Protein 7RJ3 (pdb70)

B-factor: mean 26.3, std 11.42, range [12.31, 76.45]

Structure (mmCIF, N/CA/C/O backbone):
data_7RJ3
#
_entry.id   7RJ3
#
_cell.length_a   50.135
_cell.length_b   56.755
_cell.length_c   92.264
_cell.angle_alpha   90.000
_cell.angle_beta   90.000
_cell.angle_gamma   90.000
#
_symmetry.space_group_name_H-M   'P 21 21 21'
#
loop_
_entity.id
_entity.type
_entity.pdbx_description
1 polymer 'Glycogen accumulation regulator GarA'
2 non-polymer DI(HYDROXYETHYL)ETHER
3 water water
#
loop_
_atom_site.group_PDB
_atom_site.id
_atom_site.type_symbol
_atom_site.label_atom_id
_atom_site.label_alt_id
_atom_site.label_comp_id
_atom_site.label_asym_id
_atom_site.label_entity_id
_atom_site.label_seq_id
_atom_site.pdbx_PDB_ins_code
_atom_site.Cartn_x
_atom_site.Cartn_y
_atom_site.Cartn_z
_atom_site.occupancy
_atom_site.B_iso_or_equiv
_atom_site.auth_seq_id
_atom_site.auth_comp_id
_atom_site.auth_asym_id
_atom_site.auth_atom_id
_atom_site.pdbx_PDB_model_num
ATOM 1 N N . VAL A 1 72 ? -11.846 -8.188 -18.547 1.00 49.93 48 VAL A N 1
ATOM 2 C CA . VAL A 1 72 ? -12.928 -8.079 -17.527 1.00 49.06 48 VAL A CA 1
ATOM 3 C C . VAL A 1 72 ? -14.252 -8.500 -18.181 1.00 48.24 48 VAL A C 1
ATOM 4 O O . VAL A 1 72 ? -14.823 -7.701 -18.941 1.00 45.18 48 VAL A O 1
ATOM 8 N N . GLU A 1 73 ? -14.702 -9.720 -17.875 1.00 52.29 49 GLU A N 1
ATOM 9 C CA . GLU A 1 73 ? -15.945 -10.313 -18.450 1.00 54.64 49 GLU A CA 1
ATOM 10 C C . GLU A 1 73 ? -17.202 -9.489 -18.115 1.00 51.59 49 GLU A C 1
ATOM 11 O O . GLU A 1 73 ? -18.029 -9.294 -19.036 1.00 53.73 49 GLU A O 1
ATOM 17 N N . GLY A 1 74 ? -17.331 -8.993 -16.877 1.00 46.05 50 GLY A N 1
ATOM 18 C CA . GLY A 1 74 ? -18.565 -8.312 -16.428 1.00 43.46 50 GLY A CA 1
ATOM 19 C C . GLY A 1 74 ? -18.703 -6.846 -16.828 1.00 40.33 50 GLY A C 1
ATOM 20 O O . GLY A 1 74 ? -19.212 -6.077 -15.997 1.00 39.38 50 GLY A O 1
ATOM 21 N N . LEU A 1 75 ? -18.290 -6.462 -18.043 1.00 37.24 51 LEU A N 1
ATOM 22 C CA . LEU A 1 75 ? -18.480 -5.058 -18.512 1.00 34.09 51 LEU A CA 1
ATOM 23 C C . LEU A 1 75 ? -19.365 -5.051 -19.753 1.00 33.71 51 LEU A C 1
ATOM 24 O O . LEU A 1 75 ? -19.476 -6.063 -20.443 1.00 34.79 51 LEU A O 1
ATOM 29 N N . PRO A 1 76 ? -20.024 -3.916 -20.080 1.00 31.88 52 PRO A N 1
ATOM 30 C CA . PRO A 1 76 ? -20.792 -3.822 -21.319 1.00 33.05 52 PRO A CA 1
ATOM 31 C C . PRO A 1 76 ? -19.875 -4.131 -22.498 1.00 33.17 52 PRO A C 1
ATOM 32 O O . PRO A 1 76 ? -18.699 -3.742 -22.500 1.00 30.35 52 PRO A O 1
ATOM 36 N N . PRO A 1 77 ? -20.362 -4.857 -23.529 1.00 33.21 53 PRO A N 1
ATOM 37 C CA . PRO A 1 77 ? -19.523 -5.178 -24.680 1.00 32.76 53 PRO A CA 1
ATOM 38 C C . PRO A 1 77 ? -18.935 -3.899 -25.300 1.00 30.51 53 PRO A C 1
ATOM 39 O O . PRO A 1 77 ? -19.655 -2.909 -25.409 1.00 31.06 53 PRO A O 1
ATOM 43 N N . GLY A 1 78 ? -17.640 -3.940 -25.640 1.00 28.31 54 GLY A N 1
ATOM 44 C CA . GLY A 1 78 ? -16.951 -2.824 -26.318 1.00 26.92 54 GLY A CA 1
ATOM 45 C C . GLY A 1 78 ? -16.411 -1.791 -25.344 1.00 25.16 54 GLY A C 1
ATOM 46 O O . GLY A 1 78 ? -15.824 -0.794 -25.812 1.00 25.18 54 GLY A O 1
ATOM 47 N N . SER A 1 79 ? -16.574 -2.024 -24.040 1.00 23.96 55 SER A N 1
ATOM 48 C CA . SER A 1 79 ? -16.087 -1.044 -23.037 1.00 22.25 55 SER A CA 1
ATOM 49 C C . SER A 1 79 ? -14.733 -1.475 -22.459 1.00 20.85 55 SER A C 1
ATOM 50 O O . SER A 1 79 ? -14.248 -2.569 -22.773 1.00 23.01 55 SER A O 1
ATOM 53 N N . ALA A 1 80 ? -14.167 -0.608 -21.629 1.00 19.52 56 ALA A N 1
ATOM 54 C CA . ALA A 1 80 ? -12.907 -0.870 -20.899 1.00 18.55 56 ALA A CA 1
ATOM 55 C C . ALA A 1 80 ? -13.052 -0.218 -19.529 1.00 17.19 56 ALA A C 1
ATOM 56 O O . ALA A 1 80 ? -14.054 0.514 -19.318 1.00 16.37 56 ALA A O 1
ATOM 58 N N . LEU A 1 81 ? -12.102 -0.479 -18.635 1.00 16.77 57 LEU A N 1
ATOM 59 C CA . LEU A 1 81 ? -12.218 0.063 -17.262 1.00 16.35 57 LEU A CA 1
ATOM 60 C C . LEU A 1 81 ? -10.884 0.668 -16.845 1.00 15.61 57 LEU A C 1
ATOM 61 O O . LEU A 1 81 ? -9.831 0.103 -17.231 1.00 16.53 57 LEU A O 1
ATOM 66 N N . LEU A 1 82 ? -10.936 1.812 -16.166 1.00 14.54 58 LEU A N 1
ATOM 67 C CA . LEU A 1 82 ? -9.723 2.389 -15.540 1.00 14.48 58 LEU A CA 1
ATOM 68 C C . LEU A 1 82 ? -9.871 2.222 -14.031 1.00 14.19 58 LEU A C 1
ATOM 69 O O . LEU A 1 82 ? -10.899 2.681 -13.503 1.00 14.36 58 LEU A O 1
ATOM 74 N N . VAL A 1 83 ? -8.874 1.614 -13.388 1.00 14.10 59 VAL A N 1
ATOM 75 C CA . VAL A 1 83 ? -8.906 1.426 -11.915 1.00 14.49 59 VAL A CA 1
ATOM 76 C C . VAL A 1 83 ? -7.803 2.261 -11.269 1.00 14.72 59 VAL A C 1
ATOM 77 O O . VAL A 1 83 ? -6.652 2.194 -11.751 1.00 14.18 59 VAL A O 1
ATOM 81 N N . VAL A 1 84 ? -8.149 3.005 -10.220 1.00 14.65 60 VAL A N 1
ATOM 82 C CA . VAL A 1 84 ? -7.114 3.742 -9.456 1.00 15.16 60 VAL A CA 1
ATOM 83 C C . VAL A 1 84 ? -6.393 2.730 -8.563 1.00 16.30 60 VAL A C 1
ATOM 84 O O . VAL A 1 84 ? -7.011 2.227 -7.601 1.00 16.11 60 VAL A O 1
ATOM 88 N N . LYS A 1 85 ? -5.138 2.433 -8.881 1.00 17.60 61 LYS A N 1
ATOM 89 C CA . LYS A 1 85 ? -4.353 1.488 -8.044 1.00 19.69 61 LYS A CA 1
ATOM 90 C C . LYS A 1 85 ? -3.748 2.227 -6.850 1.00 22.38 61 LYS A C 1
ATOM 91 O O . LYS A 1 85 ? -3.585 1.593 -5.759 1.00 22.74 61 LYS A O 1
ATOM 97 N N . ARG A 1 86 ? -3.370 3.486 -7.056 1.00 23.59 62 ARG A N 1
ATOM 98 C CA . ARG A 1 86 ? -2.783 4.286 -5.954 1.00 27.57 62 ARG A CA 1
ATOM 99 C C . ARG A 1 86 ? -3.202 5.742 -6.124 1.00 26.55 62 ARG A C 1
ATOM 100 O O . ARG A 1 86 ? -3.334 6.207 -7.276 1.00 24.02 62 ARG A O 1
ATOM 108 N N . GLY A 1 87 ? -3.394 6.424 -4.997 1.00 27.24 63 GLY A N 1
ATOM 109 C CA . GLY A 1 87 ? -3.830 7.828 -5.023 1.00 28.18 63 GLY A CA 1
ATOM 110 C C . GLY A 1 87 ? -4.974 8.053 -4.048 1.00 28.67 63 GLY A C 1
ATOM 111 O O . GLY A 1 87 ? -5.426 7.116 -3.392 1.00 27.23 63 GLY A O 1
ATOM 112 N N . PRO A 1 88 ? -5.492 9.296 -3.969 1.00 30.04 64 PRO A N 1
ATOM 113 C CA . PRO A 1 88 ? -6.537 9.652 -3.008 1.00 32.18 64 PRO A CA 1
ATOM 114 C C . PRO A 1 88 ? -7.761 8.724 -2.973 1.00 31.33 64 PRO A C 1
ATOM 115 O O . PRO A 1 88 ? -8.271 8.461 -1.898 1.00 35.82 64 PRO A O 1
ATOM 119 N N . ASN A 1 89 ? -8.183 8.243 -4.139 1.00 29.45 65 ASN A N 1
ATOM 120 C CA . ASN A 1 89 ? -9.401 7.403 -4.256 1.00 27.98 65 ASN A CA 1
ATOM 121 C C . ASN A 1 89 ? -9.016 5.979 -4.683 1.00 24.83 65 ASN A C 1
ATOM 122 O O . ASN A 1 89 ? -9.748 5.414 -5.494 1.00 23.09 65 ASN A O 1
ATOM 127 N N . ALA A 1 90 ? -7.904 5.441 -4.162 1.00 22.97 66 ALA A N 1
ATOM 128 C CA . ALA A 1 90 ? -7.460 4.081 -4.546 1.00 21.86 66 ALA A CA 1
ATOM 129 C C . ALA A 1 90 ? -8.649 3.124 -4.451 1.00 20.01 66 ALA A C 1
ATOM 130 O O . ALA A 1 90 ? -9.362 3.166 -3.442 1.00 21.15 66 ALA A O 1
ATOM 132 N N . GLY A 1 91 ? -8.831 2.296 -5.477 1.00 18.32 67 GLY A N 1
ATOM 133 C CA . GLY A 1 91 ? -9.959 1.353 -5.540 1.00 17.93 67 GLY A CA 1
ATOM 134 C C . GLY A 1 91 ? -11.058 1.877 -6.442 1.00 16.75 67 GLY A C 1
ATOM 135 O O . GLY A 1 91 ? -11.811 1.052 -6.998 1.00 16.44 67 GLY A O 1
ATOM 136 N N . SER A 1 92 ? -11.169 3.200 -6.575 1.00 16.57 68 SER A N 1
ATOM 137 C CA . SER A 1 92 ? -12.193 3.772 -7.485 1.00 16.89 68 SER A CA 1
ATOM 138 C C . SER A 1 92 ? -11.961 3.268 -8.909 1.00 15.64 68 SER A C 1
ATOM 139 O O . SER A 1 92 ? -10.814 2.994 -9.275 1.00 14.99 68 SER A O 1
ATOM 142 N N . ARG A 1 93 ? -13.033 3.175 -9.693 1.00 15.37 69 ARG A N 1
ATOM 143 C CA . ARG A 1 93 ? -12.896 2.684 -11.083 1.00 14.85 69 ARG A CA 1
ATOM 144 C C . ARG A 1 93 ? -13.919 3.413 -11.956 1.00 14.49 69 ARG A C 1
ATOM 145 O O . ARG A 1 93 ? -14.967 3.836 -11.437 1.00 14.66 69 A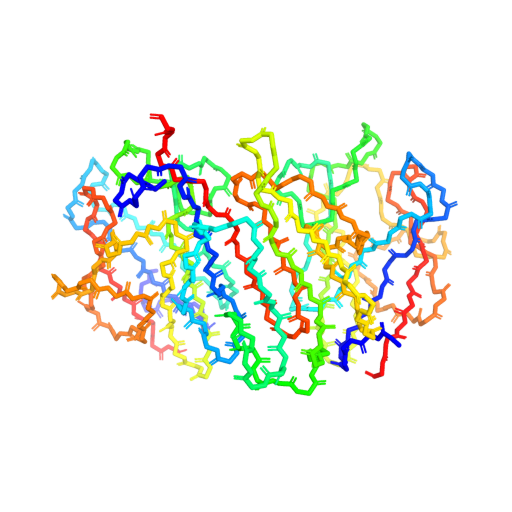RG A O 1
ATOM 153 N N . PHE A 1 94 ? -13.589 3.538 -13.235 1.00 13.01 70 PHE A N 1
ATOM 154 C CA . PHE A 1 94 ? -14.357 4.378 -14.180 1.00 13.76 70 PHE A CA 1
ATOM 155 C C . PHE A 1 94 ? -14.511 3.641 -15.498 1.00 13.37 70 PHE A C 1
ATOM 156 O O . PHE A 1 94 ? -13.499 3.193 -16.064 1.00 13.91 70 PHE A O 1
ATOM 164 N N . LEU A 1 95 ? -15.746 3.576 -15.976 1.00 13.93 71 LEU A N 1
ATOM 165 C CA . LEU A 1 95 ? -16.057 2.899 -17.246 1.00 14.31 71 LEU A CA 1
ATOM 166 C C . LEU A 1 95 ? -15.685 3.797 -18.423 1.00 14.43 71 LEU A C 1
ATOM 167 O O . LEU A 1 95 ? -15.986 5.004 -18.376 1.00 15.55 71 LEU A O 1
ATOM 172 N N . LEU A 1 96 ? -15.033 3.202 -19.413 1.00 14.86 72 LEU A N 1
ATOM 173 C CA . LEU A 1 96 ? -14.751 3.859 -20.712 1.00 16.34 72 LEU A CA 1
ATOM 174 C C . LEU A 1 96 ? -15.723 3.221 -21.705 1.00 17.70 72 LEU A C 1
ATOM 175 O O . LEU A 1 96 ? -15.488 2.064 -22.084 1.00 18.71 72 LEU A O 1
ATOM 180 N N . ASP A 1 97 ? -16.771 3.939 -22.104 1.00 19.89 73 ASP A N 1
ATOM 181 C CA . ASP A 1 97 ? -17.768 3.346 -23.034 1.00 22.29 73 ASP A CA 1
ATOM 182 C C . ASP A 1 97 ? -18.392 4.460 -23.871 1.00 23.77 73 ASP A C 1
ATOM 183 O O . ASP A 1 97 ? -19.623 4.454 -24.076 1.00 25.77 73 ASP A O 1
ATOM 188 N N . GLN A 1 98 ? -17.560 5.391 -24.306 1.00 22.51 74 GLN A N 1
ATOM 189 C CA . GLN A 1 98 ? -18.026 6.487 -25.183 1.00 23.53 74 GLN A CA 1
ATOM 190 C C . GLN A 1 98 ? -16.824 6.923 -26.023 1.00 22.03 74 GLN A C 1
ATOM 191 O O . GLN A 1 98 ? -15.693 6.501 -25.706 1.00 19.40 74 GLN A O 1
ATOM 197 N N . ALA A 1 99 ? -17.078 7.701 -27.074 1.00 20.80 75 ALA A N 1
ATOM 198 C CA . ALA A 1 99 ? -16.001 8.134 -27.992 1.00 20.36 75 ALA A CA 1
ATOM 199 C C . ALA A 1 99 ? -14.944 8.924 -27.224 1.00 18.51 75 ALA A C 1
ATOM 200 O O . ALA A 1 99 ? -13.753 8.666 -27.457 1.00 18.80 75 ALA A O 1
ATOM 202 N N . ILE A 1 100 ? -15.375 9.834 -26.343 1.00 17.47 76 ILE A N 1
ATOM 203 C CA . ILE A 1 100 ? -14.425 10.696 -25.584 1.00 17.77 76 ILE A CA 1
ATOM 204 C C . ILE A 1 100 ? -14.767 10.651 -24.105 1.00 17.00 76 ILE A C 1
ATOM 205 O O . ILE A 1 100 ? -15.925 10.962 -23.764 1.00 17.39 76 ILE A O 1
ATOM 210 N N . THR A 1 101 ? -13.795 10.275 -23.275 1.00 16.17 77 THR A N 1
ATOM 211 C CA . THR A 1 101 ? -13.961 10.350 -21.805 1.00 15.67 77 THR A CA 1
ATOM 212 C C . THR A 1 101 ? -12.898 11.315 -21.293 1.00 15.25 77 THR A C 1
ATOM 213 O O . THR A 1 101 ? -11.715 10.971 -21.385 1.00 16.51 77 THR A O 1
ATOM 217 N N . SER A 1 102 ? -13.312 12.471 -20.780 1.00 14.37 78 SER A N 1
ATOM 218 C CA . SER A 1 102 ? -12.363 13.470 -20.235 1.00 15.10 78 SER A CA 1
ATOM 219 C C . SER A 1 102 ? -11.931 13.105 -18.805 1.00 14.98 78 SER A C 1
ATOM 220 O O . SER A 1 102 ? -12.769 12.575 -18.031 1.00 15.20 78 SER A O 1
ATOM 223 N N . ALA A 1 103 ? -10.662 13.381 -18.489 1.00 14.10 79 ALA A N 1
ATOM 224 C CA . ALA A 1 103 ? -10.087 13.170 -17.141 1.00 15.56 79 ALA A CA 1
ATOM 225 C C . ALA A 1 103 ? -9.394 14.458 -16.708 1.00 15.33 79 ALA A C 1
ATOM 226 O O . ALA A 1 103 ? -8.535 14.995 -17.457 1.00 14.74 79 ALA A O 1
ATOM 228 N N . GLY A 1 104 ? -9.792 14.968 -15.560 1.00 16.33 80 GLY A N 1
ATOM 229 C CA . GLY A 1 104 ? -9.149 16.197 -15.085 1.00 17.48 80 GLY A CA 1
ATOM 230 C C . GLY A 1 104 ? -9.764 16.674 -13.795 1.00 18.94 80 GLY A C 1
ATOM 231 O O . GLY A 1 104 ? -10.586 15.940 -13.212 1.00 19.96 80 GLY A O 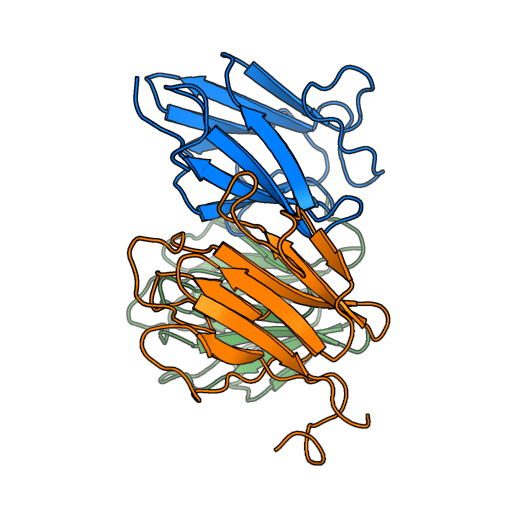1
ATOM 232 N N . ARG A 1 105 ? -9.357 17.867 -13.374 1.00 20.19 81 ARG A N 1
ATOM 233 C CA . ARG A 1 105 ? -9.890 18.520 -12.156 1.00 22.61 81 ARG A CA 1
ATOM 234 C C . ARG A 1 105 ? -11.089 19.416 -12.515 1.00 22.87 81 ARG A C 1
ATOM 235 O O . ARG A 1 105 ? -11.740 19.920 -11.576 1.00 23.84 81 ARG A O 1
ATOM 243 N N . HIS A 1 106 ? -11.390 19.606 -13.810 1.00 23.02 82 HIS A N 1
ATOM 244 C CA . HIS A 1 106 ? -12.598 20.386 -14.196 1.00 23.79 82 HIS A CA 1
ATOM 245 C C . HIS A 1 106 ? -13.811 19.706 -13.567 1.00 23.58 82 HIS A C 1
ATOM 246 O O . HIS A 1 106 ? -13.967 18.496 -13.668 1.00 22.25 82 HIS A O 1
ATOM 253 N N . PRO A 1 107 ? -14.727 20.454 -12.922 1.00 26.03 83 PRO A N 1
ATOM 254 C CA . PRO A 1 107 ? -15.883 19.848 -12.255 1.00 26.87 83 PRO A CA 1
ATOM 255 C C . PRO A 1 107 ? -16.772 18.955 -13.137 1.00 26.74 83 PRO A C 1
ATOM 256 O O . PRO A 1 107 ? -17.459 18.086 -12.606 1.00 27.14 83 PRO A O 1
ATOM 260 N N . ASP A 1 108 ? -16.765 19.204 -14.447 1.00 24.69 84 ASP A N 1
ATOM 261 C CA . ASP A 1 108 ? -17.639 18.435 -15.373 1.00 25.32 84 ASP A CA 1
ATOM 262 C C . ASP A 1 108 ? -16.835 17.333 -16.068 1.00 22.38 84 ASP A C 1
ATOM 263 O O . ASP A 1 108 ? -17.379 16.731 -17.027 1.00 23.39 84 ASP A O 1
ATOM 268 N N . SER A 1 109 ? -15.614 17.059 -15.590 1.00 20.99 85 SER A N 1
ATOM 269 C CA . SER A 1 109 ? -14.812 15.952 -16.176 1.00 19.19 85 SER A CA 1
ATOM 270 C C . SER A 1 109 ? -15.611 14.653 -16.066 1.00 19.20 85 SER A C 1
ATOM 271 O O . SER A 1 109 ? -16.291 14.463 -15.040 1.00 20.58 85 SER A O 1
ATOM 274 N N . ASP A 1 110 ? -15.506 13.794 -17.078 1.00 17.75 86 ASP A N 1
ATOM 275 C CA . ASP A 1 110 ? -16.177 12.473 -17.022 1.00 18.33 86 ASP A CA 1
ATOM 276 C C . ASP A 1 110 ? -15.529 11.663 -15.900 1.00 17.62 86 ASP A C 1
ATOM 277 O O . ASP A 1 110 ? -16.257 10.930 -15.203 1.00 18.66 86 ASP A O 1
ATOM 282 N N . ILE A 1 111 ? -14.207 11.774 -15.774 1.00 16.51 87 ILE A N 1
ATOM 283 C CA . ILE A 1 111 ? -13.412 11.133 -14.687 1.00 17.34 87 ILE A CA 1
ATOM 284 C C . ILE A 1 111 ? -12.829 12.287 -13.872 1.00 17.56 87 ILE A C 1
ATOM 285 O O . ILE A 1 111 ? -11.837 12.884 -14.307 1.00 16.76 87 ILE A O 1
ATOM 290 N N . PHE A 1 112 ? -13.482 12.596 -12.761 1.00 18.97 88 PHE A N 1
ATOM 291 C CA . PHE A 1 112 ? -13.132 13.762 -11.916 1.00 20.30 88 PHE A CA 1
ATOM 292 C C . PHE A 1 112 ? -12.050 13.359 -10.915 1.00 20.81 88 PHE A C 1
ATOM 293 O O . PHE A 1 112 ? -12.350 12.600 -9.994 1.00 22.72 88 PHE A O 1
ATOM 301 N N . LEU A 1 113 ? -10.829 13.824 -11.163 1.00 20.66 89 LEU A N 1
ATOM 302 C CA . LEU A 1 113 ? -9.628 13.550 -10.335 1.00 21.66 89 LEU A CA 1
ATOM 303 C C . LEU A 1 113 ? -9.283 14.883 -9.671 1.00 22.48 89 LEU A C 1
ATOM 304 O O . LEU A 1 113 ? -8.501 15.670 -10.244 1.00 20.52 89 LEU A O 1
ATOM 309 N N . ASP A 1 114 ? -9.868 15.105 -8.496 1.00 23.90 90 ASP A N 1
ATOM 310 C CA . ASP A 1 114 ? -9.803 16.425 -7.822 1.00 26.01 90 ASP A CA 1
ATOM 311 C C . ASP A 1 114 ? -8.553 16.538 -6.946 1.00 26.67 90 ASP A C 1
ATOM 312 O O . ASP A 1 114 ? -8.663 16.336 -5.728 1.00 28.97 90 ASP A O 1
ATOM 317 N N . ASP A 1 115 ? -7.427 16.902 -7.565 1.00 25.97 91 ASP A N 1
ATOM 318 C CA . ASP A 1 115 ? -6.129 17.108 -6.870 1.00 27.54 91 ASP A CA 1
ATOM 319 C C . ASP A 1 115 ? -5.360 18.176 -7.646 1.00 26.78 91 ASP A C 1
ATOM 320 O O . ASP A 1 115 ? -5.475 18.186 -8.879 1.00 24.96 91 ASP A O 1
ATOM 325 N N . VAL A 1 116 ? -4.579 19.001 -6.942 1.00 27.55 92 VAL A N 1
ATOM 326 C CA . VAL A 1 116 ? -3.823 20.127 -7.565 1.00 28.00 92 VAL A CA 1
ATOM 327 C C . VAL A 1 116 ? -2.759 19.603 -8.543 1.00 26.39 92 VAL A C 1
ATOM 328 O O . VAL A 1 116 ? -2.315 20.402 -9.402 1.00 26.45 92 VAL A O 1
ATOM 332 N N . THR A 1 117 ? -2.389 18.316 -8.452 1.00 25.06 93 THR A N 1
ATOM 333 C CA . THR A 1 117 ? -1.392 17.716 -9.390 1.00 23.52 93 THR A CA 1
ATOM 334 C C . THR A 1 117 ? -2.044 17.445 -10.748 1.00 21.45 93 THR A C 1
ATOM 335 O O . THR A 1 117 ? -1.303 17.128 -11.714 1.00 21.94 93 THR A O 1
ATOM 339 N N . VAL A 1 118 ? -3.368 17.559 -10.820 1.00 20.79 94 VAL A N 1
ATOM 340 C CA . VAL A 1 118 ? -4.124 17.223 -12.059 1.00 19.17 94 VAL A CA 1
ATOM 341 C C . VAL A 1 118 ? -4.573 18.519 -12.742 1.00 19.43 94 VAL A C 1
ATOM 342 O O . VAL A 1 118 ? -5.125 19.385 -12.045 1.00 20.69 94 VAL A O 1
ATOM 346 N N . SER A 1 119 ? -4.324 18.648 -14.050 1.00 18.79 95 SER A N 1
ATOM 347 C CA . SER A 1 119 ? -4.772 19.867 -14.777 1.00 19.04 95 SER A CA 1
ATOM 348 C C . SER A 1 119 ? -6.306 19.872 -14.911 1.00 19.26 95 SER A C 1
ATOM 349 O O . SER A 1 119 ? -6.929 18.791 -14.866 1.00 18.07 95 SER A O 1
ATOM 352 N N . ARG A 1 120 ? -6.891 21.064 -15.046 1.00 19.89 96 ARG A N 1
ATOM 353 C CA . ARG A 1 120 ? -8.351 21.240 -15.259 1.00 21.49 96 ARG A CA 1
ATOM 354 C C . ARG A 1 120 ? -8.772 20.282 -16.376 1.00 18.87 96 ARG A C 1
ATOM 355 O O . ARG A 1 120 ? -9.713 19.503 -16.183 1.00 18.21 96 ARG A O 1
ATOM 363 N N . ARG A 1 121 ? -8.071 20.359 -17.503 1.00 18.31 97 ARG A N 1
ATOM 364 C CA . ARG A 1 121 ? -8.263 19.431 -18.644 1.00 17.44 97 ARG A CA 1
ATOM 365 C C . ARG A 1 121 ? -6.911 18.754 -18.803 1.00 16.19 97 ARG A C 1
ATOM 366 O O . ARG A 1 121 ? -5.968 19.422 -19.260 1.00 16.71 97 ARG A O 1
ATOM 374 N N . HIS A 1 122 ? -6.822 17.495 -18.383 1.00 15.57 98 HIS A N 1
ATOM 375 C CA . HIS A 1 122 ? -5.501 16.815 -18.296 1.00 14.43 98 HIS A CA 1
ATOM 376 C C . HIS A 1 122 ? -5.324 15.810 -19.433 1.00 14.07 98 HIS A C 1
ATOM 377 O O . HIS A 1 122 ? -4.371 15.949 -20.202 1.00 14.20 98 HIS A O 1
ATOM 384 N N . ALA A 1 123 ? -6.220 14.831 -19.505 1.00 13.25 99 ALA A N 1
ATOM 385 C CA . ALA A 1 123 ? -6.144 13.816 -20.570 1.00 13.03 99 ALA A CA 1
ATOM 386 C C . ALA A 1 123 ? -7.546 13.478 -21.069 1.00 12.97 99 ALA A C 1
ATOM 387 O O . ALA A 1 123 ? -8.544 13.900 -20.453 1.00 12.96 99 ALA A O 1
ATOM 389 N N . GLU A 1 124 ? -7.573 12.707 -22.153 1.00 13.45 100 GLU A N 1
ATOM 390 C CA . GLU A 1 124 ? -8.817 12.157 -22.721 1.00 13.85 100 GLU A CA 1
ATOM 391 C C . GLU A 1 124 ? -8.555 10.698 -23.062 1.00 14.07 100 GLU A C 1
ATOM 392 O O . GLU A 1 124 ? -7.454 10.379 -23.554 1.00 14.45 100 GLU A O 1
ATOM 398 N N . PHE A 1 125 ? -9.540 9.856 -22.791 1.00 13.66 101 PHE A N 1
ATOM 399 C CA . PHE A 1 125 ? -9.492 8.447 -23.230 1.00 14.18 101 PHE A CA 1
ATOM 400 C C . PHE A 1 125 ? -10.426 8.398 -24.434 1.00 15.17 101 PHE A C 1
ATOM 401 O O . PHE A 1 125 ? -11.618 8.683 -24.263 1.00 14.60 101 PHE A O 1
ATOM 409 N N . ARG A 1 126 ? -9.887 8.064 -25.608 1.00 16.27 102 ARG A N 1
ATOM 410 C CA . ARG A 1 126 ? -10.686 8.125 -26.851 1.00 18.12 102 ARG A CA 1
ATOM 411 C C . ARG A 1 126 ? -10.844 6.725 -27.433 1.00 20.82 102 ARG A C 1
ATOM 412 O O . ARG A 1 126 ? -9.844 5.985 -27.460 1.00 21.06 102 ARG A O 1
ATOM 420 N N . LEU A 1 127 ? -12.063 6.384 -27.835 1.00 22.98 103 LEU A N 1
ATOM 421 C CA . LEU A 1 127 ? -12.318 5.085 -28.500 1.00 27.47 103 LEU A CA 1
ATOM 422 C C . LEU A 1 127 ? -12.196 5.336 -30.001 1.00 32.41 103 LEU A C 1
ATOM 423 O O . LEU A 1 127 ? -13.011 6.121 -30.518 1.00 33.89 103 LEU A O 1
ATOM 428 N N . GLU A 1 128 ? -11.193 4.734 -30.646 1.00 29.64 104 GLU A N 1
ATOM 429 C CA . GLU A 1 128 ? -10.956 4.952 -32.094 1.00 36.00 104 GLU A CA 1
ATOM 430 C C . GLU A 1 128 ? -10.563 3.630 -32.744 1.00 38.78 104 GLU A C 1
ATOM 431 O O . GLU A 1 128 ? -9.694 2.926 -32.177 1.00 38.86 104 GLU A O 1
ATOM 437 N N . ASN A 1 129 ? -11.197 3.307 -33.873 1.00 42.17 105 ASN A N 1
ATOM 438 C CA . ASN A 1 129 ? -10.864 2.067 -34.621 1.00 45.33 105 ASN A CA 1
ATOM 439 C C . ASN A 1 129 ? -10.867 0.873 -33.658 1.00 42.74 105 ASN A C 1
ATOM 440 O O . ASN A 1 129 ? -9.922 0.063 -33.722 1.00 43.81 105 ASN A O 1
ATOM 445 N N . ASN A 1 130 ? -11.886 0.800 -32.792 1.00 39.87 106 ASN A N 1
ATOM 446 C CA . ASN A 1 130 ? -12.089 -0.312 -31.818 1.00 38.51 106 ASN A CA 1
ATOM 447 C C . ASN A 1 130 ? -10.960 -0.373 -30.781 1.00 35.77 106 ASN A C 1
ATOM 448 O O . ASN A 1 130 ? -10.890 -1.396 -30.073 1.00 37.53 106 ASN A O 1
ATOM 453 N N . GLU A 1 131 ? -10.117 0.661 -30.699 1.00 31.15 107 GLU A N 1
ATOM 454 C CA . GLU A 1 131 ? -9.017 0.689 -29.698 1.00 29.91 107 GLU A CA 1
ATOM 455 C C . GLU A 1 131 ? -9.208 1.882 -28.758 1.00 26.20 107 GLU A C 1
ATOM 456 O O . GLU A 1 131 ? -9.779 2.898 -29.195 1.00 24.86 107 GLU A O 1
ATOM 462 N N . PHE A 1 132 ? -8.771 1.741 -27.506 1.00 23.17 108 PHE A N 1
ATOM 463 C CA . PHE A 1 132 ? -8.810 2.895 -26.576 1.00 21.92 108 PHE A CA 1
ATOM 464 C C . PHE A 1 132 ? -7.437 3.559 -26.597 1.00 21.31 108 PHE A C 1
ATOM 465 O O . PHE A 1 132 ? -6.404 2.844 -26.564 1.00 21.60 108 PHE A O 1
ATOM 473 N N . ASN A 1 133 ? -7.436 4.884 -26.749 1.00 20.27 109 ASN A N 1
ATOM 474 C CA . ASN A 1 133 ? -6.171 5.652 -26.734 1.00 22.64 109 ASN A CA 1
ATOM 475 C C . ASN A 1 133 ? -6.220 6.658 -25.588 1.00 22.30 109 ASN A C 1
ATOM 476 O O . ASN A 1 133 ? -7.316 7.169 -25.300 1.00 24.22 109 ASN A O 1
ATOM 481 N N . VAL A 1 134 ? -5.087 6.902 -24.940 1.00 16.18 110 VAL A N 1
ATOM 482 C CA . VAL A 1 134 ? -5.057 8.026 -23.969 1.00 14.58 110 VAL A CA 1
ATOM 483 C C . VAL A 1 134 ? -4.368 9.176 -24.702 1.00 14.47 110 VAL A C 1
ATOM 484 O O . VAL A 1 134 ? -3.414 8.910 -25.463 1.00 15.97 110 VAL A O 1
ATOM 488 N N . VAL A 1 135 ? -4.879 10.385 -24.517 1.00 13.69 111 VAL A N 1
ATOM 489 C CA . VAL A 1 135 ? -4.322 11.579 -25.207 1.00 13.99 111 VAL A CA 1
ATOM 490 C C . VAL A 1 135 ? -4.075 12.664 -24.162 1.00 13.35 111 VAL A C 1
ATOM 491 O O . VAL A 1 135 ? -4.988 12.961 -23.379 1.00 14.36 111 VAL A O 1
ATOM 495 N N . ASP A 1 136 ? -2.866 13.202 -24.121 1.00 13.90 112 ASP A N 1
ATOM 496 C CA . ASP A 1 136 ? -2.617 14.347 -23.214 1.00 14.56 112 ASP A CA 1
ATOM 497 C C . ASP A 1 136 ? -3.196 15.582 -23.890 1.00 16.01 112 ASP A C 1
ATOM 498 O O . ASP A 1 136 ? -2.852 15.802 -25.065 1.00 16.00 112 ASP A O 1
ATOM 503 N N . VAL A 1 137 ? -4.012 16.380 -23.194 1.00 15.30 113 VAL A N 1
ATOM 504 C CA . VAL A 1 137 ? -4.638 17.539 -23.901 1.00 17.31 113 VAL A CA 1
ATOM 505 C C . VAL A 1 137 ? -4.054 18.862 -23.394 1.00 19.59 113 VAL A C 1
ATOM 506 O O . VAL A 1 137 ? -4.788 19.863 -23.375 1.00 21.87 113 VAL A O 1
ATOM 510 N N . GLY A 1 138 ? -2.752 18.855 -23.092 1.00 20.85 114 GLY A N 1
ATOM 511 C CA . GLY A 1 138 ? -2.018 20.059 -22.671 1.00 21.64 114 GLY A CA 1
ATOM 512 C C . GLY A 1 138 ? -1.927 20.180 -21.166 1.00 21.93 114 GLY A C 1
ATOM 513 O O . GLY A 1 138 ? -2.052 21.312 -20.676 1.00 22.09 114 GLY A O 1
ATOM 514 N N . SER A 1 139 ? -1.724 19.058 -20.460 1.00 20.55 115 SER A N 1
ATOM 515 C CA . SER A 1 139 ? -1.574 19.103 -18.982 1.00 21.24 115 SER A CA 1
ATOM 516 C C . SER A 1 139 ? -0.252 19.783 -18.602 1.00 23.15 115 SER A C 1
ATOM 517 O O . SER A 1 139 ? 0.686 19.788 -19.430 1.00 22.39 115 SER A O 1
ATOM 520 N N . LEU A 1 140 ? -0.156 20.261 -17.362 1.00 24.37 116 LEU A N 1
ATOM 521 C CA . LEU A 1 140 ? 1.113 20.860 -16.885 1.00 27.56 116 LEU A CA 1
ATOM 522 C C . LEU A 1 140 ? 2.135 19.754 -16.575 1.00 27.69 116 LEU A C 1
ATOM 523 O O . LEU A 1 140 ? 3.286 19.885 -17.024 1.00 28.76 116 LEU A O 1
ATOM 528 N N . ASN A 1 141 ? 1.720 18.719 -15.833 1.00 26.52 117 ASN A N 1
ATOM 529 C CA . ASN A 1 141 ? 2.649 17.678 -15.301 1.00 26.80 117 ASN A CA 1
ATOM 530 C C . ASN A 1 141 ? 2.841 16.503 -16.261 1.00 23.93 117 ASN A C 1
ATOM 531 O O . ASN A 1 141 ? 3.740 15.694 -15.982 1.00 25.75 117 ASN A O 1
ATOM 536 N N . GLY A 1 142 ? 2.025 16.401 -17.308 1.00 21.18 118 GLY A N 1
ATOM 537 C CA . GLY A 1 142 ? 2.164 15.325 -18.306 1.00 20.39 118 GLY A CA 1
ATOM 538 C C . GLY A 1 142 ? 1.276 14.127 -18.016 1.00 17.79 118 GLY A C 1
ATOM 539 O O . GLY A 1 142 ? 0.762 13.997 -16.893 1.00 16.98 118 GLY A O 1
ATOM 540 N N . THR A 1 143 ? 1.135 13.263 -19.014 1.00 17.16 119 THR A N 1
ATOM 541 C CA . THR A 1 143 ? 0.367 12.005 -18.886 1.00 16.72 119 THR A CA 1
ATOM 542 C C . THR A 1 143 ? 1.357 10.881 -19.167 1.00 16.74 119 THR A C 1
ATOM 543 O O . THR A 1 143 ? 1.982 10.911 -20.240 1.00 17.60 119 THR A O 1
ATOM 547 N N . TYR A 1 144 ? 1.489 9.936 -18.241 1.00 16.47 120 TYR A N 1
ATOM 548 C CA . TYR A 1 144 ? 2.533 8.899 -18.350 1.00 16.78 120 TYR A CA 1
ATOM 549 C C . TYR A 1 144 ? 1.880 7.548 -18.572 1.00 16.58 120 TYR A C 1
ATOM 550 O O . TYR A 1 144 ? 0.828 7.247 -17.964 1.00 16.92 120 TYR A O 1
ATOM 559 N N . VAL A 1 145 ? 2.454 6.809 -19.505 1.00 15.91 121 VAL A N 1
ATOM 560 C CA . VAL A 1 145 ? 2.012 5.425 -19.775 1.00 16.08 121 VAL A CA 1
ATOM 561 C C . VAL A 1 145 ? 3.221 4.545 -19.486 1.00 16.17 121 VAL A C 1
ATOM 562 O O . VAL A 1 145 ? 4.278 4.722 -20.135 1.00 16.38 121 VAL A O 1
ATOM 566 N N . ASN A 1 146 ? 3.095 3.698 -18.471 1.00 16.64 122 ASN A N 1
ATOM 567 C CA . ASN A 1 146 ? 4.231 2.824 -18.092 1.00 17.04 122 ASN A CA 1
ATOM 568 C C . ASN A 1 146 ? 5.466 3.704 -17.804 1.00 17.39 122 ASN A C 1
ATOM 569 O O . ASN A 1 146 ? 6.572 3.364 -18.260 1.00 17.80 122 ASN A O 1
ATOM 574 N N . ARG A 1 147 ? 5.250 4.786 -17.044 1.00 17.27 123 ARG A N 1
ATOM 575 C CA . ARG A 1 147 ? 6.283 5.732 -16.532 1.00 19.40 123 ARG A CA 1
ATOM 576 C C . ARG A 1 147 ? 6.824 6.664 -17.630 1.00 18.94 123 ARG A C 1
ATOM 577 O O . ARG A 1 147 ? 7.654 7.492 -17.279 1.00 19.49 123 ARG A O 1
ATOM 585 N N . GLU A 1 148 ? 6.406 6.523 -18.892 1.00 18.58 124 GLU A N 1
ATOM 586 C CA . GLU A 1 148 ? 6.914 7.435 -19.958 1.00 20.50 124 GLU A CA 1
ATOM 587 C C . GLU A 1 148 ? 5.873 8.500 -20.288 1.00 19.33 124 GLU A C 1
ATOM 588 O O . GLU A 1 148 ? 4.710 8.168 -20.520 1.00 17.03 124 GLU A O 1
ATOM 594 N N . PRO A 1 149 ? 6.247 9.800 -20.352 1.00 20.28 125 PRO A N 1
ATOM 595 C CA . PRO A 1 149 ? 5.292 10.836 -20.740 1.00 20.29 125 PRO A CA 1
ATOM 596 C C . PRO A 1 149 ? 4.961 10.655 -22.223 1.00 20.00 125 PRO A C 1
ATOM 597 O O . PRO A 1 149 ? 5.883 10.385 -23.003 1.00 21.41 125 PRO A O 1
ATOM 601 N N . VAL A 1 150 ? 3.683 10.805 -22.582 1.00 18.89 126 VAL A N 1
ATOM 602 C CA . VAL A 1 150 ? 3.276 10.600 -23.997 1.00 19.16 126 VAL A CA 1
ATOM 603 C C . VAL A 1 150 ? 2.350 11.734 -24.431 1.00 18.64 126 VAL A C 1
ATOM 604 O O . VAL A 1 150 ? 1.718 12.368 -23.550 1.00 17.75 126 VAL A O 1
ATOM 608 N N . ASP A 1 151 ? 2.290 11.961 -25.748 1.00 18.57 127 ASP A N 1
ATOM 609 C CA . ASP A 1 151 ? 1.258 12.856 -26.331 1.00 19.02 127 ASP A CA 1
ATOM 610 C C . ASP A 1 151 ? 0.017 11.976 -26.478 1.00 17.46 127 ASP A C 1
ATOM 611 O O . ASP A 1 151 ? -1.100 12.455 -26.254 1.00 16.58 127 ASP A O 1
ATOM 616 N N . SER A 1 152 ? 0.239 10.714 -26.853 1.00 17.61 128 SER A N 1
ATOM 617 C CA . SER A 1 152 ? -0.871 9.730 -26.898 1.00 16.88 128 SER A CA 1
ATOM 618 C C . SER A 1 152 ? -0.288 8.320 -26.904 1.00 17.48 128 SER A C 1
ATOM 619 O O . SER A 1 152 ? 0.918 8.156 -27.229 1.00 17.71 128 SER A O 1
ATOM 622 N N . ALA A 1 153 ? -1.121 7.350 -26.554 1.00 16.51 129 ALA A N 1
ATOM 623 C CA . ALA A 1 153 ? -0.728 5.931 -26.660 1.00 17.16 129 ALA A CA 1
ATOM 624 C C . ALA A 1 153 ? -1.970 5.072 -26.870 1.00 16.84 129 ALA A C 1
ATOM 625 O O . ALA A 1 153 ? -3.020 5.370 -26.255 1.00 16.10 129 ALA A O 1
ATOM 627 N N . VAL A 1 154 ? -1.843 4.058 -27.717 1.00 18.06 130 VAL A N 1
ATOM 628 C CA . VAL A 1 154 ? -2.905 3.024 -27.836 1.00 19.08 130 VAL A CA 1
ATOM 629 C C . VAL A 1 154 ? -2.738 2.155 -26.592 1.00 19.02 130 VAL A C 1
ATOM 630 O O . VAL A 1 154 ? -1.613 1.674 -26.357 1.00 19.92 130 VAL A O 1
ATOM 634 N N . LEU A 1 155 ? -3.795 2.024 -25.798 1.00 18.37 131 LEU A N 1
ATOM 635 C CA . LEU A 1 155 ? -3.663 1.332 -24.500 1.00 17.90 131 LEU A CA 1
ATOM 636 C C . LEU A 1 155 ? -3.790 -0.172 -24.669 1.00 19.20 131 LEU A C 1
ATOM 637 O O . LEU A 1 155 ? -4.615 -0.630 -25.485 1.00 19.99 131 LEU A O 1
ATOM 642 N N . ALA A 1 156 ? -2.978 -0.884 -23.898 1.00 19.04 132 ALA A N 1
ATOM 643 C CA . ALA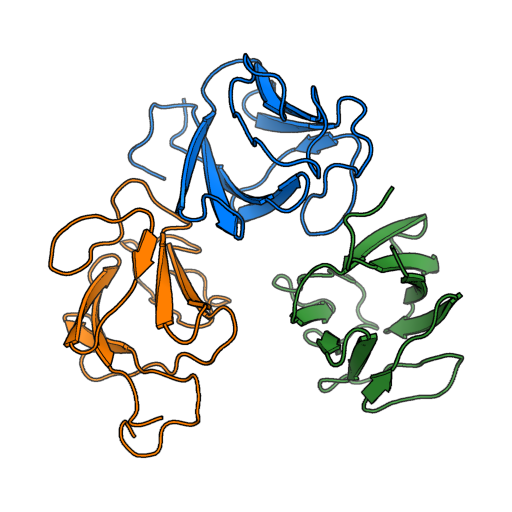 A 1 156 ? -3.040 -2.354 -23.869 1.00 20.53 132 ALA A CA 1
ATOM 644 C C . ALA A 1 156 ? -3.444 -2.768 -22.459 1.00 20.08 132 ALA A C 1
ATOM 645 O O . ALA A 1 156 ? -3.134 -2.045 -21.500 1.00 19.45 132 ALA A O 1
ATOM 647 N N . ASN A 1 157 ? -4.103 -3.908 -22.366 1.00 21.49 133 ASN A N 1
ATOM 648 C CA . ASN A 1 157 ? -4.517 -4.482 -21.069 1.00 21.56 133 ASN A CA 1
ATOM 649 C C . ASN A 1 157 ? -3.335 -4.441 -20.088 1.00 21.06 133 ASN A C 1
ATOM 650 O O . ASN A 1 157 ? -2.262 -4.974 -20.444 1.00 21.97 133 ASN A O 1
ATOM 655 N N . GLY A 1 158 ? -3.519 -3.830 -18.912 1.00 19.60 134 GLY A N 1
ATOM 656 C CA . GLY A 1 158 ? -2.484 -3.795 -17.861 1.00 20.10 134 GLY A CA 1
ATOM 657 C C . GLY A 1 158 ? -1.605 -2.557 -17.921 1.00 18.67 134 GLY A C 1
ATOM 658 O O . GLY A 1 158 ? -0.721 -2.410 -17.038 1.00 18.91 134 GLY A O 1
ATOM 659 N N . ASP A 1 159 ? -1.785 -1.710 -18.935 1.00 17.79 135 ASP A N 1
ATOM 660 C CA . ASP A 1 159 ? -0.971 -0.472 -19.014 1.00 17.57 135 ASP A CA 1
ATOM 661 C C . ASP A 1 159 ? -1.262 0.418 -17.799 1.00 17.18 135 ASP A C 1
ATOM 662 O O . ASP A 1 159 ? -2.466 0.548 -17.400 1.00 16.43 135 ASP A O 1
ATOM 667 N N . GLU A 1 160 ? -0.207 1.004 -17.231 1.00 17.84 136 GLU A N 1
ATOM 668 C CA . GLU A 1 160 ? -0.371 1.943 -16.096 1.00 18.64 136 GLU A CA 1
ATOM 669 C C . GLU A 1 160 ? -0.377 3.375 -16.637 1.00 17.44 136 GLU A C 1
ATOM 670 O O . GLU A 1 160 ? 0.497 3.703 -17.449 1.00 17.60 136 GLU A O 1
ATOM 676 N N . VAL A 1 161 ? -1.356 4.174 -16.211 1.00 15.45 137 VAL A N 1
ATOM 677 C CA . VAL A 1 161 ? -1.486 5.580 -16.683 1.00 15.78 137 VAL A CA 1
ATOM 678 C C . VAL A 1 161 ? -1.419 6.477 -15.452 1.00 16.01 137 VAL A C 1
ATOM 679 O O . VAL A 1 161 ? -2.233 6.280 -14.534 1.00 17.27 137 VAL A O 1
ATOM 683 N N . GLN A 1 162 ? -0.465 7.397 -15.433 1.00 16.26 138 GLN A N 1
ATOM 684 C CA . GLN A 1 162 ? -0.320 8.335 -14.295 1.00 17.36 138 GLN A CA 1
ATOM 685 C C . GLN A 1 162 ? -0.805 9.721 -14.720 1.00 16.49 138 GLN A C 1
ATOM 686 O O . GLN A 1 162 ? -0.317 10.257 -15.743 1.00 15.95 138 GLN A O 1
ATOM 692 N N . ILE A 1 163 ? -1.742 10.248 -13.943 1.00 16.07 139 ILE A N 1
ATOM 693 C CA . ILE A 1 163 ? -2.322 11.610 -14.119 1.00 16.45 139 ILE A CA 1
ATOM 694 C C . ILE A 1 163 ? -2.163 12.265 -12.749 1.00 16.70 139 ILE A C 1
ATOM 695 O O . ILE A 1 163 ? -2.845 11.837 -11.803 1.00 17.59 139 ILE A O 1
ATOM 700 N N . GLY A 1 164 ? -1.249 13.227 -12.636 1.00 18.13 140 GLY A N 1
ATOM 701 C CA . GLY A 1 164 ? -0.950 13.779 -11.305 1.00 19.79 140 GLY A CA 1
ATOM 702 C C . GLY A 1 164 ? -0.531 12.666 -10.357 1.00 20.82 140 GLY A C 1
ATOM 703 O O . GLY A 1 164 ? 0.228 11.771 -10.787 1.00 20.54 140 GLY A O 1
ATOM 704 N N . LYS A 1 165 ? -1.049 12.674 -9.130 1.00 21.81 141 LYS A N 1
ATOM 705 C CA . LYS A 1 165 ? -0.667 11.615 -8.157 1.00 23.95 141 LYS A CA 1
ATOM 706 C C . LYS A 1 165 ? -1.571 10.384 -8.320 1.00 23.09 141 LYS A C 1
ATOM 707 O O . LYS A 1 165 ? -1.483 9.489 -7.461 1.00 24.19 141 LYS A O 1
ATOM 713 N N . PHE A 1 166 ? -2.397 10.326 -9.370 1.00 21.02 142 PHE A N 1
ATOM 714 C CA . PHE A 1 166 ? -3.294 9.152 -9.552 1.00 20.55 142 PHE A CA 1
ATOM 715 C C . PHE A 1 166 ? -2.625 8.147 -10.474 1.00 19.48 142 PHE A C 1
ATOM 716 O O . PHE A 1 166 ? -2.269 8.506 -11.610 1.00 18.68 142 PHE A O 1
ATOM 724 N N . ARG A 1 167 ? -2.479 6.924 -9.978 1.00 19.37 143 ARG A N 1
ATOM 725 C CA . ARG A 1 167 ? -1.875 5.818 -10.760 1.00 20.85 143 ARG A CA 1
ATOM 726 C C . ARG A 1 167 ? -3.020 4.890 -11.142 1.00 19.10 143 ARG A C 1
ATOM 727 O O . ARG A 1 167 ? -3.594 4.271 -10.230 1.00 19.21 143 ARG A O 1
ATOM 735 N N . LEU A 1 168 ? -3.339 4.833 -12.435 1.00 17.54 144 LEU A N 1
ATOM 736 C CA . LEU A 1 168 ? -4.470 4.026 -12.941 1.00 17.69 144 LEU A CA 1
ATOM 737 C C . LEU A 1 168 ? -3.941 2.817 -13.708 1.00 16.51 144 LEU A C 1
ATOM 738 O O . LEU A 1 168 ? -2.785 2.855 -14.184 1.00 18.04 144 LEU A O 1
ATOM 743 N N . VAL A 1 169 ? -4.771 1.791 -13.821 1.00 15.04 145 VAL A N 1
ATOM 744 C CA . VAL A 1 169 ? -4.466 0.678 -14.746 1.00 15.31 145 VAL A CA 1
ATOM 745 C C . VAL A 1 169 ? -5.641 0.589 -15.717 1.00 14.87 145 VAL A C 1
ATOM 746 O O . VAL A 1 169 ? -6.812 0.759 -15.280 1.00 13.74 145 VAL A O 1
ATOM 750 N N . PHE A 1 170 ? -5.326 0.356 -16.990 1.00 15.86 146 PHE A N 1
ATOM 751 C CA . PHE A 1 170 ? -6.336 0.183 -18.055 1.00 15.47 146 PHE A CA 1
ATOM 752 C C . PHE A 1 170 ? -6.606 -1.311 -18.229 1.00 16.56 146 PHE A C 1
ATOM 753 O O . PHE A 1 170 ? -5.636 -2.074 -18.397 1.00 17.33 146 PHE A O 1
ATOM 761 N N . LEU A 1 171 ? -7.883 -1.686 -18.183 1.00 17.41 147 LEU A N 1
ATOM 762 C CA . LEU A 1 171 ? -8.315 -3.102 -18.335 1.00 19.67 147 LEU A CA 1
ATOM 763 C C . LEU A 1 171 ? -9.268 -3.202 -19.530 1.00 20.35 147 LEU A C 1
ATOM 764 O O . LEU A 1 171 ? -10.232 -2.428 -19.580 1.00 19.94 147 LEU A O 1
ATOM 769 N N . THR A 1 172 ? -8.974 -4.109 -20.459 1.00 22.84 148 THR A N 1
ATOM 770 C CA . THR A 1 172 ? -9.857 -4.343 -21.629 1.00 25.72 148 THR A CA 1
ATOM 771 C C . THR A 1 172 ? -11.099 -5.115 -21.175 1.00 27.93 148 THR A C 1
ATOM 772 O O . THR A 1 172 ? -10.973 -5.964 -20.248 1.00 29.52 148 THR A O 1
ATOM 776 N N . GLY A 1 173 ? -12.246 -4.821 -21.791 1.00 27.73 149 GLY A N 1
ATOM 777 C CA . GLY A 1 173 ? -13.512 -5.507 -21.481 1.00 30.24 149 GLY A CA 1
ATOM 778 C C . GLY A 1 173 ? -13.844 -6.534 -22.561 1.00 32.98 149 GLY A C 1
ATOM 779 O O . GLY A 1 173 ? -12.961 -6.956 -23.310 1.00 30.98 149 GLY A O 1
ATOM 780 N N . PRO A 1 174 ? -15.116 -6.982 -22.659 1.00 35.42 150 PRO A N 1
ATOM 781 C CA . PRO A 1 174 ? -15.510 -7.938 -23.692 1.00 39.27 150 PRO A CA 1
ATOM 782 C C . PRO A 1 174 ? -15.564 -7.259 -25.069 1.00 40.41 150 PRO A C 1
ATOM 783 O O . PRO A 1 174 ? -15.758 -6.062 -25.131 1.00 38.02 150 PRO A O 1
ATOM 787 N N . LYS A 1 175 ? -15.423 -8.053 -26.131 1.00 46.13 151 LYS A N 1
ATOM 788 C CA . LYS A 1 175 ? -15.415 -7.520 -27.523 1.00 50.92 151 LYS A CA 1
ATOM 789 C C . LYS A 1 175 ? -16.837 -7.133 -27.957 1.00 54.82 151 LYS A C 1
ATOM 790 O O . LYS A 1 175 ? -17.810 -7.583 -27.307 1.00 55.89 151 LYS A O 1
ATOM 796 N N . GLN A 1 176 ? -16.937 -6.328 -29.022 1.00 58.88 152 GLN A N 1
ATOM 797 C CA . GLN A 1 176 ? -18.236 -5.944 -29.642 1.00 62.68 152 GLN A CA 1
ATOM 798 C C . GLN A 1 176 ? -18.740 -7.115 -30.494 1.00 62.31 152 GLN A C 1
ATOM 799 O O . GLN A 1 176 ? -19.652 -7.845 -30.119 1.00 63.94 152 GLN A O 1
ATOM 805 N N . GLY B 1 71 ? 7.534 -17.935 10.665 1.00 48.36 47 GLY B N 1
ATOM 806 C CA . GLY B 1 71 ? 6.048 -17.921 10.541 1.00 46.16 47 GLY B CA 1
ATOM 807 C C . GLY B 1 71 ? 5.444 -16.604 11.009 1.00 45.37 47 GLY B C 1
ATOM 808 O O . GLY B 1 71 ? 6.160 -15.578 10.978 1.00 45.06 47 GLY B O 1
ATOM 809 N N . VAL B 1 72 ? 4.175 -16.648 11.432 1.00 44.56 48 VAL B N 1
ATOM 810 C CA . VAL B 1 72 ? 3.383 -15.473 11.914 1.00 45.03 48 VAL B CA 1
ATOM 811 C C . VAL B 1 72 ? 4.165 -14.671 12.968 1.00 46.62 48 VAL B C 1
ATOM 812 O O . VAL B 1 72 ? 4.322 -13.447 12.769 1.00 46.76 48 VAL B O 1
ATOM 816 N N . GLU B 1 73 ? 4.628 -15.320 14.043 1.00 49.06 49 GLU B N 1
ATOM 817 C CA . GLU B 1 73 ? 5.312 -14.576 15.140 1.00 51.24 49 GLU B CA 1
ATOM 818 C C . GLU B 1 73 ? 6.608 -13.933 14.637 1.00 50.10 49 GLU B C 1
ATOM 819 O O . GLU B 1 73 ? 6.901 -12.792 15.056 1.00 50.77 49 GLU B O 1
ATOM 825 N N . GLY B 1 74 ? 7.356 -14.646 13.792 1.00 48.34 50 GLY B N 1
ATOM 826 C CA . GLY B 1 74 ? 8.652 -14.148 13.294 1.00 46.90 50 GLY B CA 1
ATOM 827 C C . GLY B 1 74 ? 8.516 -13.183 12.130 1.00 44.11 50 GLY B C 1
ATOM 828 O O . GLY B 1 74 ? 9.555 -12.862 11.531 1.00 44.52 50 GLY B O 1
ATOM 829 N N . LEU B 1 75 ? 7.301 -12.707 11.825 1.00 40.10 51 LEU B N 1
ATOM 830 C CA . LEU B 1 75 ? 7.135 -11.792 10.662 1.00 37.59 51 LEU B CA 1
ATOM 831 C C . LEU B 1 75 ? 7.855 -10.469 10.906 1.00 37.00 51 LEU B C 1
ATOM 832 O O . LEU B 1 75 ? 7.690 -9.838 11.952 1.00 36.97 51 LEU B O 1
ATOM 837 N N . PRO B 1 76 ? 8.672 -9.999 9.937 1.00 35.79 52 PRO B N 1
ATOM 838 C CA . PRO B 1 76 ? 9.341 -8.706 10.060 1.00 37.11 52 PRO B CA 1
ATOM 839 C C . PRO B 1 76 ? 8.328 -7.575 10.215 1.00 36.24 52 PRO B C 1
ATOM 840 O O . PRO B 1 76 ? 7.156 -7.727 9.868 1.00 33.95 52 PRO B O 1
ATOM 844 N N . PRO B 1 77 ? 8.748 -6.390 10.708 1.00 39.30 53 PRO B N 1
ATOM 845 C CA . PRO B 1 77 ? 7.826 -5.274 10.882 1.00 38.65 53 PRO B CA 1
ATOM 846 C C . PRO B 1 77 ? 7.237 -4.860 9.526 1.00 37.01 53 PRO B C 1
ATOM 847 O O . PRO B 1 77 ? 7.975 -4.812 8.565 1.00 38.53 53 PRO B O 1
ATOM 851 N N . GLY B 1 78 ? 5.927 -4.614 9.490 1.00 34.83 54 GLY B N 1
ATOM 852 C CA . GLY B 1 78 ? 5.241 -4.191 8.255 1.00 33.60 54 GLY B CA 1
ATOM 853 C C . GLY B 1 78 ? 5.039 -5.340 7.279 1.00 31.08 54 GLY B C 1
ATOM 854 O O . GLY B 1 78 ? 4.962 -5.075 6.059 1.00 32.35 54 GLY B O 1
ATOM 855 N N A SER B 1 79 ? 4.954 -6.572 7.793 0.50 28.61 55 SER B N 1
ATOM 856 N N B SER B 1 79 ? 4.980 -6.579 7.783 0.50 28.15 55 SER B N 1
ATOM 857 C CA A SER B 1 79 ? 4.741 -7.757 6.921 0.50 26.69 55 SER B CA 1
ATOM 858 C CA B SER B 1 79 ? 4.767 -7.768 6.911 0.50 26.01 55 SER B CA 1
ATOM 859 C C A SER B 1 79 ? 3.474 -8.502 7.354 0.50 24.88 55 SER B C 1
ATOM 860 C C B SER B 1 79 ? 3.530 -8.550 7.373 0.50 24.53 55 SER B C 1
ATOM 861 O O A SER B 1 79 ? 2.968 -8.238 8.464 0.50 25.34 55 SER B O 1
ATOM 862 O O B SER B 1 79 ? 3.101 -8.367 8.529 0.50 25.29 55 SER B O 1
ATOM 867 N N . ALA B 1 80 ? 2.983 -9.387 6.487 1.00 22.76 56 ALA B N 1
ATOM 868 C CA . ALA B 1 80 ? 1.775 -10.192 6.773 1.00 21.29 56 ALA B CA 1
ATOM 869 C C . ALA B 1 80 ? 1.821 -11.450 5.911 1.00 20.05 56 ALA B C 1
ATOM 870 O O . ALA B 1 80 ? 2.741 -11.581 5.088 1.00 19.78 56 ALA B O 1
ATOM 872 N N A LEU B 1 81 ? 0.868 -12.362 6.128 0.60 18.56 57 LEU B N 1
ATOM 873 N N B LEU B 1 81 ? 0.852 -12.349 6.100 0.40 19.07 57 LEU B N 1
ATOM 874 C CA A LEU B 1 81 ? 0.788 -13.606 5.327 0.60 17.61 57 LEU B CA 1
ATOM 875 C CA B LEU B 1 81 ? 0.831 -13.628 5.352 0.40 18.35 57 LEU B CA 1
ATOM 876 C C A LEU B 1 81 ? -0.603 -13.758 4.721 0.60 16.77 57 LEU B C 1
ATOM 877 C C B LEU B 1 81 ? -0.572 -13.870 4.788 0.40 17.32 57 LEU B C 1
ATOM 878 O O A LEU B 1 81 ? -1.591 -13.231 5.295 0.60 17.60 57 LEU B O 1
ATOM 879 O O B LEU B 1 81 ? -1.560 -13.492 5.457 0.40 17.92 57 LEU B O 1
ATOM 888 N N . LEU B 1 82 ? -0.641 -14.454 3.589 1.00 16.56 58 LEU B N 1
ATOM 889 C CA . LEU B 1 82 ? -1.912 -14.892 2.973 1.00 16.59 58 LEU B CA 1
ATOM 890 C C . LEU B 1 82 ? -1.815 -16.419 2.951 1.00 16.54 58 LEU B C 1
ATOM 891 O O . LEU B 1 82 ? -0.865 -16.936 2.336 1.00 17.42 58 LEU B O 1
ATOM 896 N N . VAL B 1 83 ? -2.714 -17.103 3.653 1.00 16.60 59 VAL B N 1
ATOM 897 C CA . VAL B 1 83 ? -2.688 -18.589 3.680 1.00 16.56 59 VAL B CA 1
ATOM 898 C C . VAL B 1 83 ? -3.828 -19.096 2.796 1.00 15.99 59 VAL B C 1
ATOM 899 O O . VAL B 1 83 ? -4.966 -18.611 2.973 1.00 17.02 59 VAL B O 1
ATOM 903 N N . VAL B 1 84 ? -3.532 -20.012 1.873 1.00 15.77 60 VAL B N 1
ATOM 904 C CA . VAL B 1 84 ? -4.618 -20.596 1.035 1.00 16.60 60 VAL B CA 1
ATOM 905 C C . VAL B 1 84 ? -5.429 -21.568 1.900 1.00 17.90 60 VAL B C 1
ATOM 906 O O . VAL B 1 84 ? -4.879 -22.633 2.294 1.00 19.05 60 VAL B O 1
ATOM 910 N N . LYS B 1 85 ? -6.674 -21.198 2.214 1.00 19.88 61 LYS B N 1
ATOM 911 C CA . LYS B 1 85 ? -7.566 -22.088 3.007 1.00 21.80 61 LYS B CA 1
ATOM 912 C C . LYS B 1 85 ? -8.332 -23.008 2.049 1.00 23.50 61 LYS B C 1
ATOM 913 O O . LYS B 1 85 ? -8.532 -24.204 2.393 1.00 25.53 61 LYS B O 1
ATOM 919 N N . ARG B 1 86 ? -8.774 -22.464 0.914 1.00 23.22 62 ARG B N 1
ATOM 920 C CA . ARG B 1 86 ? -9.533 -23.230 -0.108 1.00 26.34 62 ARG B CA 1
ATOM 921 C C . ARG B 1 86 ? -8.901 -22.957 -1.473 1.00 26.07 62 ARG B C 1
ATOM 922 O O . ARG B 1 86 ? -8.588 -21.782 -1.764 1.00 24.25 62 ARG B O 1
ATOM 930 N N . GLY B 1 87 ? -8.727 -24.001 -2.279 1.00 27.44 63 GLY B N 1
ATOM 931 C CA . GLY B 1 87 ? -8.122 -23.832 -3.613 1.00 29.17 63 GLY B CA 1
ATOM 932 C C . GLY B 1 87 ? -7.130 -24.947 -3.917 1.00 30.79 63 GLY B C 1
ATOM 933 O O . GLY B 1 87 ? -6.794 -25.733 -3.033 1.00 29.54 63 GLY B O 1
ATOM 934 N N . PRO B 1 88 ? -6.591 -24.999 -5.156 1.00 33.60 64 PRO B N 1
ATOM 935 C CA . PRO B 1 88 ? -5.692 -26.078 -5.579 1.00 36.43 64 PRO B CA 1
ATOM 936 C C . PRO B 1 88 ? -4.470 -26.348 -4.686 1.00 36.88 64 PRO B C 1
ATOM 937 O O . PRO B 1 88 ? -4.082 -27.493 -4.565 1.00 40.64 64 PRO B O 1
ATOM 941 N N . ASN B 1 89 ? -3.898 -25.289 -4.111 1.00 34.08 65 ASN B N 1
ATOM 942 C CA . ASN B 1 89 ? -2.666 -25.378 -3.280 1.00 33.14 65 ASN B CA 1
ATOM 943 C C . ASN B 1 89 ? -2.997 -25.125 -1.797 1.00 27.67 65 ASN B C 1
ATOM 944 O O . ASN B 1 89 ? -2.188 -24.475 -1.123 1.00 27.75 65 ASN B O 1
ATOM 949 N N . ALA B 1 90 ? -4.110 -25.660 -1.287 1.00 25.41 66 ALA B N 1
ATOM 950 C CA . ALA B 1 90 ? -4.523 -25.341 0.105 1.00 22.23 66 ALA B CA 1
ATOM 951 C C . ALA B 1 90 ? -3.380 -25.644 1.089 1.00 21.40 66 ALA B C 1
ATOM 952 O O . ALA B 1 90 ? -2.761 -26.728 0.996 1.00 23.03 66 ALA B O 1
ATOM 954 N N . GLY B 1 91 ? -3.127 -24.716 2.010 1.00 19.58 67 GLY B N 1
ATOM 955 C CA . GLY B 1 91 ? -2.038 -24.838 2.997 1.00 20.02 67 GLY B CA 1
ATOM 956 C C . GLY B 1 91 ? -0.823 -24.035 2.579 1.00 20.31 67 GLY B C 1
ATOM 957 O O . GLY B 1 91 ? 0.007 -23.752 3.439 1.00 20.98 67 GLY B O 1
ATOM 958 N N . SER B 1 92 ? -0.727 -23.707 1.288 1.00 20.70 68 SER B N 1
ATOM 959 C CA . SER B 1 92 ? 0.352 -22.819 0.789 1.00 20.95 68 SER B CA 1
ATOM 960 C C . SER B 1 92 ? 0.182 -21.446 1.434 1.00 18.68 68 SER B C 1
ATOM 961 O O . SER B 1 92 ? -0.957 -21.049 1.740 1.00 17.75 68 SER B O 1
ATOM 964 N N A ARG B 1 93 ? 1.301 -20.753 1.657 0.60 22.25 69 ARG B N 1
ATOM 965 N N B ARG B 1 93 ? 1.278 -20.718 1.593 0.40 21.79 69 ARG B N 1
ATOM 966 C CA A ARG B 1 93 ? 1.319 -19.409 2.293 0.60 20.82 69 ARG B CA 1
ATOM 967 C CA B ARG B 1 93 ? 1.144 -19.359 2.161 0.40 19.92 69 ARG B CA 1
ATOM 968 C C A ARG B 1 93 ? 2.136 -18.451 1.417 0.60 18.95 69 ARG B C 1
ATOM 969 C C B ARG B 1 93 ? 2.124 -18.443 1.437 0.40 18.57 69 ARG B C 1
ATOM 970 O O A ARG B 1 93 ? 3.091 -18.927 0.771 0.60 18.67 69 ARG B O 1
ATOM 971 O O B ARG B 1 93 ? 3.154 -18.934 0.931 0.40 18.65 69 ARG B O 1
ATOM 986 N N . PHE B 1 94 ? 1.774 -17.163 1.404 1.00 16.96 70 PHE B N 1
ATOM 987 C CA . PHE B 1 94 ? 2.528 -16.137 0.646 1.00 16.24 70 PHE B CA 1
ATOM 988 C C . PHE B 1 94 ? 2.817 -14.947 1.549 1.00 15.92 70 PHE B C 1
ATOM 989 O O . PHE B 1 94 ? 1.902 -14.470 2.237 1.00 16.08 70 PHE B O 1
ATOM 997 N N . LEU B 1 95 ? 4.066 -14.494 1.518 1.00 16.11 71 LEU B N 1
ATOM 998 C CA . LEU B 1 95 ? 4.506 -13.356 2.349 1.00 17.13 71 LEU B CA 1
ATOM 999 C C . LEU B 1 95 ? 4.111 -12.032 1.682 1.00 17.46 71 LEU B C 1
ATOM 1000 O O . LEU B 1 95 ? 4.374 -11.901 0.479 1.00 18.91 71 LEU B O 1
ATOM 1005 N N . LEU B 1 96 ? 3.506 -11.122 2.460 1.00 19.04 72 LEU B N 1
ATOM 1006 C CA . LEU B 1 96 ? 3.233 -9.720 2.038 1.00 20.54 72 LEU B CA 1
ATOM 1007 C C . LEU B 1 96 ? 4.260 -8.832 2.750 1.00 23.61 72 LEU B C 1
ATOM 1008 O O . LEU B 1 96 ? 4.298 -8.897 3.997 1.00 24.25 72 LEU B O 1
ATOM 1013 N N . ASP B 1 97 ? 5.041 -8.031 2.021 1.00 27.92 73 ASP B N 1
ATOM 1014 C CA . ASP B 1 97 ? 5.971 -7.068 2.690 1.00 32.87 73 ASP B CA 1
ATOM 1015 C C . ASP B 1 97 ? 5.304 -5.680 2.715 1.00 34.35 73 ASP B C 1
ATOM 1016 O O . ASP B 1 97 ? 4.115 -5.589 2.336 1.00 34.82 73 ASP B O 1
ATOM 1021 N N . GLN B 1 98 ? 6.028 -4.630 3.126 1.00 35.03 74 GLN B N 1
ATOM 1022 C CA . GLN B 1 98 ? 5.384 -3.284 3.221 1.00 38.87 74 GLN B CA 1
ATOM 1023 C C . GLN B 1 98 ? 5.184 -2.676 1.823 1.00 37.92 74 GLN B C 1
ATOM 1024 O O . GLN B 1 98 ? 4.370 -1.736 1.709 1.00 40.92 74 GLN B O 1
ATOM 1030 N N . ALA B 1 99 ? 5.855 -3.207 0.796 1.00 32.91 75 ALA B N 1
ATOM 1031 C CA . ALA B 1 99 ? 5.706 -2.635 -0.560 1.00 33.40 75 ALA B CA 1
ATOM 1032 C C . ALA B 1 99 ? 4.462 -3.240 -1.227 1.00 30.44 75 ALA B C 1
ATOM 1033 O O . ALA B 1 99 ? 3.781 -4.055 -0.580 1.00 31.54 75 ALA B O 1
ATOM 1035 N N . ILE B 1 100 ? 4.159 -2.812 -2.449 1.00 28.84 76 ILE B N 1
ATOM 1036 C CA . ILE B 1 100 ? 3.003 -3.378 -3.204 1.00 26.66 76 ILE B CA 1
ATOM 1037 C C . ILE B 1 100 ? 3.300 -4.841 -3.532 1.00 22.49 76 ILE B C 1
ATOM 1038 O O . ILE B 1 100 ? 4.361 -5.106 -4.125 1.00 21.85 76 ILE B O 1
ATOM 1043 N N . THR B 1 101 ? 2.400 -5.744 -3.145 1.00 18.95 77 THR B N 1
ATOM 1044 C CA . THR B 1 101 ? 2.493 -7.167 -3.537 1.00 17.06 77 THR B CA 1
ATOM 1045 C C . THR B 1 101 ? 1.333 -7.458 -4.489 1.00 16.10 77 THR B C 1
ATOM 1046 O O . THR B 1 101 ? 0.193 -7.246 -4.077 1.00 15.76 77 THR B O 1
ATOM 1050 N N . SER B 1 102 ? 1.611 -7.953 -5.697 1.00 15.83 78 SER B N 1
ATOM 1051 C CA . SER B 1 102 ? 0.516 -8.237 -6.664 1.00 15.74 78 SER B CA 1
ATOM 1052 C C . SER B 1 102 ? 0.102 -9.707 -6.602 1.00 15.43 78 SER B C 1
ATOM 1053 O O . SER B 1 102 ? 0.963 -10.570 -6.345 1.00 15.55 78 SER B O 1
ATOM 1056 N N . ALA B 1 103 ? -1.177 -9.969 -6.842 1.00 14.60 79 ALA B N 1
ATOM 1057 C CA . ALA B 1 103 ? -1.679 -11.352 -6.950 1.00 14.08 79 ALA B CA 1
ATOM 1058 C C . ALA B 1 103 ? -2.426 -11.469 -8.282 1.00 13.73 79 ALA B C 1
ATOM 1059 O O . ALA B 1 103 ? -3.251 -10.594 -8.579 1.00 14.27 79 ALA B O 1
ATOM 1061 N N . GLY B 1 104 ? -2.157 -12.517 -9.048 1.00 13.34 80 GLY B N 1
ATOM 1062 C CA . GLY B 1 104 ? -2.825 -12.668 -10.351 1.00 14.05 80 GLY B CA 1
ATOM 1063 C C . GLY B 1 104 ? -2.482 -13.983 -11.011 1.00 14.69 80 GLY B C 1
ATOM 1064 O O . GLY B 1 104 ? -1.653 -14.741 -10.458 1.00 14.35 80 GLY B O 1
ATOM 1065 N N . ARG B 1 105 ? -3.111 -14.215 -12.160 1.00 15.46 81 ARG B N 1
ATOM 1066 C CA . ARG B 1 105 ? -2.944 -15.411 -13.011 1.00 17.40 81 ARG B CA 1
ATOM 1067 C C . ARG B 1 105 ? -1.670 -15.257 -13.850 1.00 16.58 81 ARG B C 1
ATOM 1068 O O . ARG B 1 105 ? -1.166 -16.263 -14.328 1.00 17.50 81 ARG B O 1
ATOM 1076 N N . HIS B 1 106 ? -1.175 -14.031 -14.029 1.00 16.01 82 HIS B N 1
ATOM 1077 C CA . HIS B 1 106 ? 0.075 -13.883 -14.816 1.00 15.73 82 HIS B CA 1
ATOM 1078 C C . HIS B 1 106 ? 1.240 -14.275 -13.910 1.00 15.89 82 HIS B C 1
ATOM 1079 O O . HIS B 1 106 ? 1.283 -13.846 -12.755 1.00 15.59 82 HIS B O 1
ATOM 1086 N N . PRO B 1 107 ? 2.187 -15.127 -14.371 1.00 16.20 83 PRO B N 1
ATOM 1087 C CA . PRO B 1 107 ? 3.293 -15.576 -13.522 1.00 16.88 83 PRO B CA 1
ATOM 1088 C C . PRO B 1 107 ? 4.263 -14.478 -13.067 1.00 16.84 83 PRO B C 1
ATOM 1089 O O . PRO B 1 107 ? 5.043 -14.765 -12.184 1.00 17.52 83 PRO B O 1
ATOM 1093 N N . ASP B 1 108 ? 4.192 -13.281 -13.655 1.00 16.02 84 ASP B N 1
ATOM 1094 C CA . ASP B 1 108 ? 5.047 -12.169 -13.152 1.00 16.59 84 ASP B CA 1
ATOM 1095 C C . ASP B 1 108 ? 4.374 -11.513 -11.938 1.00 16.48 84 ASP B C 1
ATOM 1096 O O . ASP B 1 108 ? 4.979 -10.580 -11.355 1.00 16.87 84 ASP B O 1
ATOM 1101 N N . SER B 1 109 ? 3.178 -11.970 -11.568 1.00 15.75 85 SER B N 1
ATOM 1102 C CA . SER B 1 109 ? 2.561 -11.507 -10.298 1.00 16.00 85 SER B CA 1
ATOM 1103 C C . SER B 1 109 ? 3.475 -11.937 -9.142 1.00 16.25 85 SER B C 1
ATOM 1104 O O . SER B 1 109 ? 4.125 -12.997 -9.262 1.00 17.71 85 SER B O 1
ATOM 1107 N N . ASP B 1 110 ? 3.539 -11.155 -8.065 1.00 16.77 86 ASP B N 1
ATOM 1108 C CA . ASP B 1 110 ? 4.338 -11.581 -6.880 1.00 17.73 86 ASP B CA 1
ATOM 1109 C C . ASP B 1 110 ? 3.743 -12.877 -6.327 1.00 17.78 86 ASP B C 1
ATOM 1110 O O . ASP B 1 110 ? 4.521 -13.777 -5.936 1.00 19.58 86 ASP B O 1
ATOM 1115 N N . ILE B 1 111 ? 2.411 -12.964 -6.328 1.00 16.58 87 ILE B N 1
ATOM 1116 C CA . ILE B 1 111 ? 1.646 -14.170 -5.894 1.00 16.87 87 ILE B CA 1
ATOM 1117 C C . ILE B 1 111 ? 0.934 -14.739 -7.122 1.00 17.69 87 ILE B C 1
ATOM 1118 O O . ILE B 1 111 ? -0.080 -14.149 -7.578 1.00 15.28 87 ILE B O 1
ATOM 1123 N N . PHE B 1 112 ? 1.486 -15.833 -7.650 1.00 18.74 88 PHE B N 1
ATOM 1124 C CA . PHE B 1 112 ? 0.965 -16.487 -8.873 1.00 18.64 88 PHE B CA 1
ATOM 1125 C C . PHE B 1 112 ? -0.131 -17.481 -8.496 1.00 21.04 88 PHE B C 1
ATOM 1126 O O . PHE B 1 112 ? 0.149 -18.530 -7.868 1.00 21.64 88 PHE B O 1
ATOM 1134 N N . LEU B 1 113 ? -1.361 -17.129 -8.856 1.00 20.56 89 LEU B N 1
ATOM 1135 C CA . LEU B 1 113 ? -2.553 -17.970 -8.609 1.00 22.18 89 LEU B CA 1
ATOM 1136 C C . LEU B 1 113 ? -2.973 -18.523 -9.974 1.00 24.64 89 LEU B C 1
ATOM 1137 O O . LEU B 1 113 ? -3.734 -17.849 -10.688 1.00 22.37 89 LEU B O 1
ATOM 1142 N N . ASP B 1 114 ? -2.466 -19.714 -10.323 1.00 28.02 90 ASP B N 1
ATOM 1143 C CA . ASP B 1 114 ? -2.663 -20.243 -11.701 1.00 31.75 90 ASP B CA 1
ATOM 1144 C C . ASP B 1 114 ? -4.053 -20.857 -11.863 1.00 33.35 90 ASP B C 1
ATOM 1145 O O . ASP B 1 114 ? -4.206 -22.075 -11.621 1.00 36.89 90 ASP B O 1
ATOM 1150 N N . ASP B 1 115 ? -5.016 -20.037 -12.280 1.00 31.49 91 ASP B N 1
ATOM 1151 C CA . ASP B 1 115 ? -6.390 -20.525 -12.555 1.00 31.94 91 ASP B CA 1
ATOM 1152 C C . ASP B 1 115 ? -7.102 -19.490 -13.423 1.00 30.49 91 ASP B C 1
ATOM 1153 O O . ASP B 1 115 ? -6.884 -18.279 -13.203 1.00 29.20 91 ASP B O 1
ATOM 1158 N N . VAL B 1 116 ? -7.929 -19.955 -14.362 1.00 30.60 92 VAL B N 1
ATOM 1159 C CA . VAL B 1 116 ? -8.653 -19.036 -15.289 1.00 31.16 92 VAL B CA 1
ATOM 1160 C C . VAL B 1 116 ? -9.608 -18.126 -14.504 1.00 30.23 92 VAL B C 1
ATOM 1161 O O . VAL B 1 116 ? -9.960 -17.071 -15.052 1.00 31.07 92 VAL B O 1
ATOM 1165 N N . THR B 1 117 ? -9.983 -18.500 -13.269 1.00 27.97 93 THR B N 1
ATOM 1166 C CA . THR B 1 117 ? -10.933 -17.697 -12.442 1.00 27.10 93 THR B CA 1
ATOM 1167 C C . THR B 1 117 ? -10.241 -16.435 -11.908 1.00 24.07 93 THR B C 1
ATOM 1168 O O . THR B 1 117 ? -10.942 -15.574 -11.326 1.00 25.72 93 THR B O 1
ATOM 1172 N N . VAL B 1 118 ? -8.919 -16.346 -12.066 1.00 22.21 94 VAL B N 1
ATOM 1173 C CA . VAL B 1 118 ? -8.138 -15.187 -11.538 1.00 19.94 94 VAL B CA 1
ATOM 1174 C C . VAL B 1 118 ? -7.747 -14.269 -12.709 1.00 20.13 94 VAL B C 1
ATOM 1175 O O . VAL B 1 118 ? -7.323 -14.794 -13.748 1.00 21.57 94 VAL B O 1
ATOM 1179 N N . SER B 1 119 ? -7.897 -12.949 -12.537 1.00 19.76 95 SER B N 1
ATOM 1180 C CA . SER B 1 119 ? -7.493 -11.971 -13.582 1.00 20.16 95 SER B CA 1
ATOM 1181 C C . SER B 1 119 ? -5.959 -11.954 -13.731 1.00 18.36 95 SER B C 1
ATOM 1182 O O . SER B 1 119 ? -5.244 -12.329 -12.773 1.00 16.02 95 SER B O 1
ATOM 1185 N N . ARG B 1 120 ? -5.473 -11.520 -14.898 1.00 19.45 96 ARG B N 1
ATOM 1186 C CA . ARG B 1 120 ? -4.015 -11.428 -15.203 1.00 20.19 96 ARG B CA 1
ATOM 1187 C C . ARG B 1 120 ? -3.289 -10.798 -14.006 1.00 18.39 96 ARG B C 1
ATOM 1188 O O . ARG B 1 120 ? -2.313 -11.400 -13.498 1.00 16.52 96 ARG B O 1
ATOM 1196 N N . ARG B 1 121 ? -3.744 -9.612 -13.605 1.00 18.37 97 ARG B N 1
ATOM 1197 C CA . ARG B 1 121 ? -3.321 -8.928 -12.356 1.00 19.04 97 ARG B CA 1
ATOM 1198 C C . ARG B 1 121 ? -4.641 -8.649 -11.632 1.00 17.55 97 ARG B C 1
ATOM 1199 O O . ARG B 1 121 ? -5.414 -7.840 -12.116 1.00 19.43 97 ARG B O 1
ATOM 1207 N N . HIS B 1 122 ? -4.894 -9.352 -10.541 1.00 15.38 98 HIS B N 1
ATOM 1208 C CA . HIS B 1 122 ? -6.231 -9.337 -9.907 1.00 15.16 98 HIS B CA 1
ATOM 1209 C C . HIS B 1 122 ? -6.323 -8.363 -8.723 1.00 15.11 98 HIS B C 1
ATOM 1210 O O . HIS B 1 122 ? -7.315 -7.599 -8.669 1.00 16.76 98 HIS B O 1
ATOM 1217 N N . ALA B 1 123 ? -5.362 -8.444 -7.803 1.00 14.33 99 ALA B N 1
ATOM 1218 C CA . ALA B 1 123 ? -5.373 -7.608 -6.582 1.00 14.85 99 ALA B CA 1
ATOM 1219 C C . ALA B 1 123 ? -3.961 -7.125 -6.226 1.00 14.77 99 ALA B C 1
ATOM 1220 O O . ALA B 1 123 ? -2.947 -7.789 -6.594 1.00 15.89 99 ALA B O 1
ATOM 1222 N N . GLU B 1 124 ? -3.896 -5.976 -5.567 1.00 15.04 100 GLU B N 1
ATOM 1223 C CA . GLU B 1 124 ? -2.618 -5.470 -5.007 1.00 15.13 100 GLU B CA 1
ATOM 1224 C C . GLU B 1 124 ? -2.811 -5.270 -3.503 1.00 14.95 100 GLU B C 1
ATOM 1225 O O . GLU B 1 124 ? -3.861 -4.747 -3.100 1.00 15.76 100 GLU B O 1
ATOM 1231 N N . PHE B 1 125 ? -1.858 -5.777 -2.732 1.00 15.38 101 PHE B N 1
ATOM 1232 C CA . PHE B 1 125 ? -1.826 -5.614 -1.264 1.00 15.57 101 PHE B CA 1
ATOM 1233 C C . PHE B 1 125 ? -0.717 -4.619 -0.921 1.00 17.71 101 PHE B C 1
ATOM 1234 O O . PHE B 1 125 ? 0.374 -4.694 -1.507 1.00 17.13 101 PHE B O 1
ATOM 1242 N N . ARG B 1 126 ? -0.980 -3.716 0.020 1.00 20.05 102 ARG B N 1
ATOM 1243 C CA . ARG B 1 126 ? 0.088 -2.748 0.375 1.00 23.94 102 ARG B CA 1
ATOM 1244 C C . ARG B 1 126 ? -0.122 -2.272 1.809 1.00 25.66 102 ARG B C 1
ATOM 1245 O O . ARG B 1 126 ? -1.277 -2.297 2.263 1.00 24.14 102 ARG B O 1
ATOM 1253 N N . LEU B 1 127 ? 0.963 -1.853 2.469 1.00 28.16 103 LEU B N 1
ATOM 1254 C CA . LEU B 1 127 ? 0.885 -1.312 3.850 1.00 32.09 103 LEU B CA 1
ATOM 1255 C C . LEU B 1 127 ? 0.790 0.212 3.742 1.00 34.97 103 LEU B C 1
ATOM 1256 O O . LEU B 1 127 ? 1.668 0.800 3.091 1.00 36.58 103 LEU B O 1
ATOM 1261 N N . GLU B 1 128 ? -0.279 0.790 4.296 1.00 37.61 104 GLU B N 1
ATOM 1262 C CA . GLU B 1 128 ? -0.477 2.261 4.362 1.00 42.59 104 GLU B CA 1
ATOM 1263 C C . GLU B 1 128 ? -0.979 2.610 5.763 1.00 43.59 104 GLU B C 1
ATOM 1264 O O . GLU B 1 128 ? -1.962 1.984 6.206 1.00 40.16 104 GLU B O 1
ATOM 1270 N N . ASN B 1 129 ? -0.310 3.557 6.429 1.00 48.10 105 ASN B N 1
ATOM 1271 C CA . ASN B 1 129 ? -0.706 3.980 7.797 1.00 51.69 105 ASN B CA 1
ATOM 1272 C C . ASN B 1 129 ? -0.656 2.760 8.729 1.00 50.03 105 ASN B C 1
ATOM 1273 O O . ASN B 1 129 ? -1.596 2.583 9.528 1.00 50.39 105 ASN B O 1
ATOM 1278 N N . ASN B 1 130 ? 0.400 1.945 8.606 1.00 49.21 106 ASN B N 1
ATOM 1279 C CA . ASN B 1 130 ? 0.608 0.733 9.450 1.00 48.97 106 ASN B CA 1
ATOM 1280 C C . ASN B 1 130 ? -0.614 -0.196 9.384 1.00 45.57 106 ASN B C 1
ATOM 1281 O O . ASN B 1 130 ? -0.898 -0.873 10.390 1.00 47.38 106 ASN B O 1
ATOM 1286 N N . GLU B 1 131 ? -1.303 -0.226 8.240 1.00 41.46 107 GLU B N 1
ATOM 1287 C CA . GLU B 1 131 ? -2.451 -1.149 8.031 1.00 38.84 107 GLU B CA 1
ATOM 1288 C C . GLU B 1 131 ? -2.380 -1.705 6.610 1.00 33.33 107 GLU B C 1
ATOM 1289 O O . GLU B 1 131 ? -2.065 -0.927 5.686 1.00 31.12 107 GLU B O 1
ATOM 1295 N N . PHE B 1 132 ? -2.669 -2.994 6.442 1.00 27.26 108 PHE B N 1
ATOM 1296 C CA . PHE B 1 132 ? -2.645 -3.544 5.066 1.00 24.34 108 PHE B CA 1
ATOM 1297 C C . PHE B 1 132 ? -3.956 -3.205 4.364 1.00 22.25 108 PHE B C 1
ATOM 1298 O O . PHE B 1 132 ? -5.027 -3.218 4.997 1.00 22.18 108 PHE B O 1
ATOM 1306 N N . ASN B 1 133 ? -3.833 -2.880 3.082 1.00 20.63 109 ASN B N 1
ATOM 1307 C CA . ASN B 1 133 ? -4.995 -2.595 2.217 1.00 20.31 109 ASN B CA 1
ATOM 1308 C C . ASN B 1 133 ? -4.965 -3.562 1.042 1.00 18.15 109 ASN B C 1
ATOM 1309 O O . ASN B 1 133 ? -3.850 -3.951 0.628 1.00 18.55 109 ASN B O 1
ATOM 1314 N N . VAL B 1 134 ? -6.141 -3.977 0.589 1.00 16.80 110 VAL B N 1
ATOM 1315 C CA . VAL B 1 134 ? -6.233 -4.738 -0.685 1.00 15.72 110 VAL B CA 1
ATOM 1316 C C . VAL B 1 134 ? -6.998 -3.838 -1.653 1.00 16.65 110 VAL B C 1
ATOM 1317 O O . VAL B 1 134 ? -7.941 -3.144 -1.223 1.00 17.13 110 VAL B O 1
ATOM 1321 N N . VAL B 1 135 ? -6.537 -3.803 -2.895 1.00 16.13 111 VAL B N 1
ATOM 1322 C CA . VAL B 1 135 ? -7.213 -3.033 -3.970 1.00 16.47 111 VAL B CA 1
ATOM 1323 C C . VAL B 1 135 ? -7.461 -4.027 -5.096 1.00 16.00 111 VAL B C 1
ATOM 1324 O O . VAL B 1 135 ? -6.507 -4.703 -5.493 1.00 15.70 111 VAL B O 1
ATOM 1328 N N . ASP B 1 136 ? -8.698 -4.105 -5.566 1.00 15.70 112 ASP B N 1
ATOM 1329 C CA . ASP B 1 136 ? -8.983 -4.948 -6.741 1.00 16.33 112 ASP B CA 1
ATOM 1330 C C . ASP B 1 136 ? -8.491 -4.151 -7.951 1.00 17.60 112 ASP B C 1
ATOM 1331 O O . ASP B 1 136 ? -8.953 -3.018 -8.115 1.00 17.60 112 ASP B O 1
ATOM 1336 N N . VAL B 1 137 ? -7.565 -4.711 -8.725 1.00 17.49 113 VAL B N 1
ATOM 1337 C CA . VAL B 1 137 ? -6.990 -3.973 -9.885 1.00 19.16 113 VAL B CA 1
ATOM 1338 C C . VAL B 1 137 ? -7.278 -4.696 -11.204 1.00 20.30 113 VAL B C 1
ATOM 1339 O O . VAL B 1 137 ? -6.730 -4.231 -12.222 1.00 23.32 113 VAL B O 1
ATOM 1343 N N . GLY B 1 138 ? -8.129 -5.729 -11.207 1.00 20.97 114 GLY B N 1
ATOM 1344 C CA . GLY B 1 138 ? -8.339 -6.519 -12.436 1.00 22.19 114 GLY B CA 1
ATOM 1345 C C . GLY B 1 138 ? -9.769 -6.983 -12.666 1.00 22.61 114 GLY B C 1
ATOM 1346 O O . GLY B 1 138 ? -9.985 -7.662 -13.704 1.00 25.52 114 GLY B O 1
ATOM 1347 N N . SER B 1 139 ? -10.734 -6.582 -11.833 1.00 22.08 115 SER B N 1
ATOM 1348 C CA . SER B 1 139 ? -12.126 -7.062 -12.058 1.00 24.04 115 SER B CA 1
ATOM 1349 C C . SER B 1 139 ? -13.180 -6.034 -11.638 1.00 25.22 115 SER B C 1
ATOM 1350 O O . SER B 1 139 ? -12.824 -4.933 -11.155 1.00 25.45 115 SER B O 1
ATOM 1353 N N . LEU B 1 140 ? -14.443 -6.377 -11.904 1.00 27.06 116 LEU B N 1
ATOM 1354 C CA . LEU B 1 140 ? -15.615 -5.637 -11.383 1.00 28.18 116 LEU B CA 1
ATOM 1355 C C . LEU B 1 140 ? -16.276 -6.574 -10.365 1.00 26.96 116 LEU B C 1
ATOM 1356 O O . LEU B 1 140 ? -16.815 -7.619 -10.795 1.00 27.14 116 LEU B O 1
ATOM 1361 N N . ASN B 1 141 ? -16.141 -6.270 -9.072 1.00 26.67 117 ASN B N 1
ATOM 1362 C CA . ASN B 1 141 ? -16.747 -7.082 -7.979 1.00 26.39 117 ASN B CA 1
ATOM 1363 C C . ASN B 1 141 ? -16.214 -8.526 -7.976 1.00 24.92 117 ASN B C 1
ATOM 1364 O O . ASN B 1 141 ? -16.978 -9.424 -7.556 1.00 26.24 117 ASN B O 1
ATOM 1369 N N . GLY B 1 142 ? -14.951 -8.732 -8.373 1.00 22.54 118 GLY B N 1
ATOM 1370 C CA . GLY B 1 142 ? -14.320 -10.071 -8.427 1.00 21.54 118 GLY B CA 1
ATOM 1371 C C . GLY B 1 142 ? -13.355 -10.369 -7.275 1.00 18.65 118 GLY B C 1
ATOM 1372 O O . GLY B 1 142 ? -12.738 -11.432 -7.313 1.00 17.41 118 GLY B O 1
ATOM 1373 N N . THR B 1 143 ? -13.200 -9.458 -6.310 1.00 17.56 119 THR B N 1
ATOM 1374 C CA . THR B 1 143 ? -12.361 -9.704 -5.107 1.00 16.38 119 THR B CA 1
ATOM 1375 C C . THR B 1 143 ? -13.274 -9.587 -3.898 1.00 16.03 119 THR B C 1
ATOM 1376 O O . THR B 1 143 ? -13.911 -8.538 -3.751 1.00 17.29 119 THR B O 1
ATOM 1380 N N . TYR B 1 144 ? -13.346 -10.631 -3.089 1.00 14.85 120 TYR B N 1
ATOM 1381 C CA . TYR B 1 144 ? -14.275 -10.589 -1.940 1.00 14.77 120 TYR B CA 1
ATOM 1382 C C . TYR B 1 144 ? -13.499 -10.598 -0.627 1.00 14.77 120 TYR B C 1
ATOM 1383 O O . TYR B 1 144 ? -12.470 -11.282 -0.533 1.00 15.30 120 TYR B O 1
ATOM 1392 N N . VAL B 1 145 ? -13.993 -9.836 0.337 1.00 15.20 121 VAL B N 1
ATOM 1393 C CA . VAL B 1 145 ? -13.455 -9.871 1.721 1.00 15.47 121 VAL B CA 1
ATOM 1394 C C . VAL B 1 145 ? -14.618 -10.288 2.617 1.00 15.51 121 VAL B C 1
ATOM 1395 O O . VAL B 1 145 ? -15.663 -9.575 2.635 1.00 15.16 121 VAL B O 1
ATOM 1399 N N . ASN B 1 146 ? -14.472 -11.433 3.273 1.00 15.63 122 ASN B N 1
ATOM 1400 C CA . ASN B 1 146 ? -15.564 -11.939 4.142 1.00 16.59 122 ASN B CA 1
ATOM 1401 C C . ASN B 1 146 ? -16.863 -12.060 3.309 1.00 16.86 122 ASN B C 1
ATOM 1402 O O . ASN B 1 146 ? -17.942 -11.658 3.788 1.00 17.51 122 ASN B O 1
ATOM 1407 N N . ARG B 1 147 ? -16.731 -12.607 2.102 1.00 16.66 123 ARG B N 1
ATOM 1408 C CA . ARG B 1 147 ? -17.824 -12.961 1.156 1.00 17.72 123 ARG B CA 1
ATOM 1409 C C . ARG B 1 147 ? -18.402 -11.733 0.450 1.00 17.35 123 ARG B C 1
ATOM 1410 O O . ARG B 1 147 ? -19.304 -11.934 -0.376 1.00 17.48 123 ARG B O 1
ATOM 1418 N N . GLU B 1 148 ? -17.935 -10.521 0.761 1.00 16.37 124 GLU B N 1
ATOM 1419 C CA . GLU B 1 148 ? -18.512 -9.312 0.109 1.00 16.96 124 GLU B CA 1
ATOM 1420 C C . GLU B 1 148 ? -17.509 -8.711 -0.866 1.00 17.25 124 GLU B C 1
ATOM 1421 O O . GLU B 1 148 ? -16.338 -8.535 -0.536 1.00 15.88 124 GLU B O 1
ATOM 1427 N N . PRO B 1 149 ? -17.948 -8.374 -2.094 1.00 17.61 125 PRO B N 1
ATOM 1428 C CA . PRO B 1 149 ? -17.050 -7.768 -3.068 1.00 18.07 125 PRO B CA 1
ATOM 1429 C C . PRO B 1 149 ? -16.544 -6.411 -2.562 1.00 18.71 125 PRO B C 1
ATOM 1430 O O . PRO B 1 149 ? -17.300 -5.658 -1.954 1.00 20.03 125 PRO B O 1
ATOM 1434 N N . VAL B 1 150 ? -15.275 -6.127 -2.829 1.00 18.34 126 VAL B N 1
ATOM 1435 C CA . VAL B 1 150 ? -14.669 -4.840 -2.395 1.00 19.40 126 VAL B CA 1
ATOM 1436 C C . VAL B 1 150 ? -13.900 -4.260 -3.578 1.00 19.37 126 VAL B C 1
ATOM 1437 O O . VAL B 1 150 ? -13.368 -5.056 -4.391 1.00 19.24 126 VAL B O 1
ATOM 1441 N N . ASP B 1 151 ? -13.888 -2.931 -3.679 1.00 20.14 127 ASP B N 1
ATOM 1442 C CA . ASP B 1 151 ? -13.013 -2.227 -4.650 1.00 21.39 127 ASP B CA 1
ATOM 1443 C C . ASP B 1 151 ? -11.670 -2.047 -3.937 1.00 20.30 127 ASP B C 1
ATOM 1444 O O . ASP B 1 151 ? -10.616 -2.262 -4.543 1.00 19.00 127 ASP B O 1
ATOM 1449 N N . SER B 1 152 ? -11.746 -1.695 -2.656 1.00 22.17 128 SER B N 1
ATOM 1450 C CA . SER B 1 152 ? -10.562 -1.554 -1.774 1.00 21.83 128 SER B CA 1
ATOM 1451 C C . SER B 1 152 ? -11.022 -1.771 -0.334 1.00 22.35 128 SER B C 1
ATOM 1452 O O . SER B 1 152 ? -12.182 -1.415 -0.005 1.00 25.44 128 SER B O 1
ATOM 1455 N N . ALA B 1 153 ? -10.143 -2.302 0.495 1.00 20.61 129 ALA B N 1
ATOM 1456 C CA . ALA B 1 153 ? -10.535 -2.557 1.892 1.00 20.80 129 ALA B CA 1
ATOM 1457 C C . ALA B 1 153 ? -9.304 -2.543 2.787 1.00 20.50 129 ALA B C 1
ATOM 1458 O O . ALA B 1 153 ? -8.210 -2.949 2.331 1.00 19.25 129 ALA B O 1
ATOM 1460 N N . VAL B 1 154 ? -9.488 -2.047 4.005 1.00 21.64 130 VAL B N 1
ATOM 1461 C CA . VAL B 1 154 ? -8.410 -2.170 5.019 1.00 21.97 130 VAL B CA 1
ATOM 1462 C C . VAL B 1 154 ? -8.592 -3.559 5.621 1.00 21.29 130 VAL B C 1
ATOM 1463 O O . VAL B 1 154 ? -9.715 -3.863 6.084 1.00 22.30 130 VAL B O 1
ATOM 1467 N N . LEU B 1 155 ? -7.527 -4.355 5.624 1.00 20.46 131 LEU B N 1
ATOM 1468 C CA . LEU B 1 155 ? -7.606 -5.748 6.117 1.00 20.33 131 LEU B CA 1
ATOM 1469 C C . LEU B 1 155 ? -7.329 -5.823 7.612 1.00 22.61 131 LEU B C 1
ATOM 1470 O O . LEU B 1 155 ? -6.476 -5.053 8.130 1.00 24.09 131 LEU B O 1
ATOM 1475 N N . ALA B 1 156 ? -8.042 -6.742 8.258 1.00 22.02 132 ALA B N 1
ATOM 1476 C CA . ALA B 1 156 ? -7.850 -7.045 9.686 1.00 24.02 132 ALA B CA 1
ATOM 1477 C C . ALA B 1 156 ? -7.445 -8.513 9.785 1.00 23.20 132 ALA B C 1
ATOM 1478 O O . ALA B 1 156 ? -7.879 -9.312 8.951 1.00 21.14 132 ALA B O 1
ATOM 1480 N N . ASN B 1 157 ? -6.644 -8.837 10.784 1.00 21.89 133 ASN B N 1
ATOM 1481 C CA . ASN B 1 157 ? -6.230 -10.238 11.004 1.00 21.84 133 ASN B CA 1
ATOM 1482 C C . ASN B 1 157 ? -7.441 -11.179 10.936 1.00 21.21 133 ASN B C 1
ATOM 1483 O O . ASN B 1 157 ? -8.457 -10.895 11.595 1.00 22.01 133 ASN B O 1
ATOM 1488 N N . GLY B 1 158 ? -7.314 -12.282 10.190 1.00 20.10 134 GLY B N 1
ATOM 1489 C CA . GLY B 1 158 ? -8.378 -13.296 10.098 1.00 20.73 134 GLY B CA 1
ATOM 1490 C C . GLY B 1 158 ? -9.343 -13.060 8.947 1.00 19.50 134 GLY B C 1
ATOM 1491 O O . GLY B 1 158 ? -10.176 -13.949 8.700 1.00 19.44 134 GLY B O 1
ATOM 1492 N N . ASP B 1 159 ? -9.250 -11.913 8.265 1.00 18.28 135 ASP B N 1
ATOM 1493 C CA . ASP B 1 159 ? -10.171 -11.670 7.122 1.00 18.33 135 ASP B CA 1
ATOM 1494 C C . ASP B 1 159 ? -9.932 -12.722 6.040 1.00 17.07 135 ASP B C 1
ATOM 1495 O O . ASP B 1 159 ? -8.770 -13.086 5.810 1.00 17.02 135 ASP B O 1
ATOM 1500 N N . GLU B 1 160 ? -11.018 -13.170 5.412 1.00 17.10 136 GLU B N 1
ATOM 1501 C CA . GLU B 1 160 ? -10.950 -14.136 4.289 1.00 17.30 136 GLU B CA 1
ATOM 1502 C C . GLU B 1 160 ? -11.059 -13.362 2.968 1.00 16.32 136 GLU B C 1
ATOM 1503 O O . GLU B 1 160 ? -12.061 -12.658 2.765 1.00 18.06 136 GLU B O 1
ATOM 1509 N N . VAL B 1 161 ? -10.059 -13.513 2.114 1.00 14.92 137 VAL B N 1
ATOM 1510 C CA . VAL B 1 161 ? -10.008 -12.807 0.801 1.00 14.77 137 VAL B CA 1
ATOM 1511 C C . VAL B 1 161 ? -10.209 -13.861 -0.280 1.00 14.90 137 VAL B C 1
ATOM 1512 O O . VAL B 1 161 ? -9.390 -14.809 -0.338 1.00 15.68 137 VAL B O 1
ATOM 1516 N N . GLN B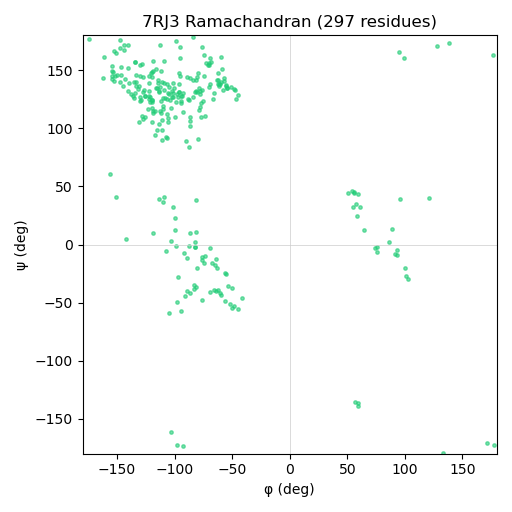 1 162 ? -11.266 -13.718 -1.081 1.00 14.29 138 GLN B N 1
ATOM 1517 C CA . GLN B 1 162 ? -11.534 -14.677 -2.173 1.00 15.03 138 GLN B CA 1
ATOM 1518 C C . GLN B 1 162 ? -11.095 -14.013 -3.485 1.00 14.75 138 GLN B C 1
ATOM 1519 O O . GLN B 1 162 ? -11.522 -12.880 -3.729 1.00 14.65 138 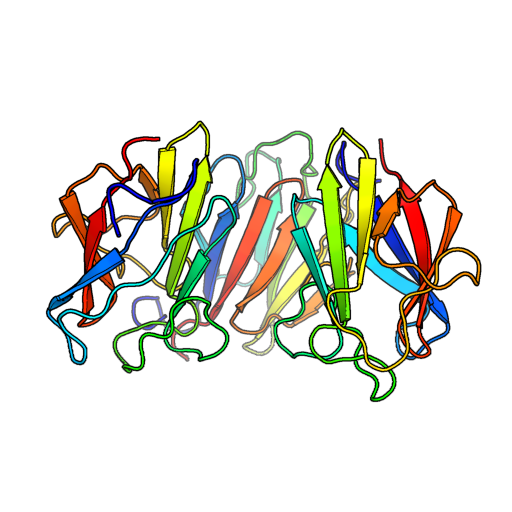GLN B O 1
ATOM 1525 N N . ILE B 1 163 ? -10.253 -14.705 -4.234 1.00 14.36 139 ILE B N 1
ATOM 1526 C CA . ILE B 1 163 ? -9.748 -14.278 -5.573 1.00 14.69 139 ILE B CA 1
ATOM 1527 C C . ILE B 1 163 ? -9.962 -15.499 -6.478 1.00 15.69 139 ILE B C 1
ATOM 1528 O O . ILE B 1 163 ? -9.257 -16.492 -6.302 1.00 15.89 139 ILE B O 1
ATOM 1533 N N . GLY B 1 164 ? -10.962 -15.444 -7.356 1.00 17.42 140 GLY B N 1
ATOM 1534 C CA . GLY B 1 164 ? -11.287 -16.637 -8.160 1.00 18.22 140 GLY B CA 1
ATOM 1535 C C . GLY B 1 164 ? -11.636 -17.796 -7.243 1.00 18.73 140 GLY B C 1
ATOM 1536 O O . GLY B 1 164 ? -12.328 -17.559 -6.225 1.00 18.63 140 GLY B O 1
ATOM 1537 N N . LYS B 1 165 ? -11.116 -18.990 -7.533 1.00 20.01 141 LYS B N 1
ATOM 1538 C CA . LYS B 1 165 ? -11.435 -20.189 -6.714 1.00 21.60 141 LYS B CA 1
ATOM 1539 C C . LYS B 1 165 ? -10.549 -20.250 -5.461 1.00 20.74 141 LYS B C 1
ATOM 1540 O O . LYS B 1 165 ? -10.684 -21.224 -4.690 1.00 22.16 141 LYS B O 1
ATOM 1546 N N . PHE B 1 166 ? -9.688 -19.256 -5.243 1.00 18.61 142 PHE B N 1
ATOM 1547 C CA . PHE B 1 166 ? -8.781 -19.268 -4.070 1.00 19.18 142 PHE B CA 1
ATOM 1548 C C . PHE B 1 166 ? -9.406 -18.501 -2.906 1.00 18.90 142 PHE B C 1
ATOM 1549 O O . PHE B 1 166 ? -9.823 -17.342 -3.094 1.00 18.91 142 PHE B O 1
ATOM 1557 N N . ARG B 1 167 ? -9.464 -19.140 -1.738 1.00 19.65 143 ARG B N 1
ATOM 1558 C CA . ARG B 1 167 ? -9.895 -18.419 -0.519 1.00 20.01 143 ARG B CA 1
ATOM 1559 C C . ARG B 1 167 ? -8.649 -18.293 0.357 1.00 18.82 143 ARG B C 1
ATOM 1560 O O . ARG B 1 167 ? -8.098 -19.331 0.751 1.00 19.53 143 ARG B O 1
ATOM 1568 N N . LEU B 1 168 ? -8.225 -17.061 0.601 1.00 18.42 144 LEU B N 1
ATOM 1569 C CA . LEU B 1 168 ? -6.993 -16.751 1.361 1.00 18.96 144 LEU B CA 1
ATOM 1570 C C . LEU B 1 168 ? -7.345 -16.157 2.725 1.00 19.01 144 LEU B C 1
ATOM 1571 O O . LEU B 1 168 ? -8.291 -15.369 2.795 1.00 21.05 144 LEU B O 1
ATOM 1576 N N . VAL B 1 169 ? -6.627 -16.556 3.773 1.00 18.40 145 VAL B N 1
ATOM 1577 C CA . VAL B 1 169 ? -6.816 -15.884 5.092 1.00 18.51 145 VAL B CA 1
ATOM 1578 C C . VAL B 1 169 ? -5.651 -14.914 5.276 1.00 17.57 145 VAL B C 1
ATOM 1579 O O . VAL B 1 169 ? -4.487 -15.327 5.060 1.00 17.35 145 VAL B O 1
ATOM 1583 N N . PHE B 1 170 ? -5.979 -13.673 5.624 1.00 16.98 146 PHE B N 1
ATOM 1584 C CA . PHE B 1 170 ? -4.981 -12.616 5.904 1.00 17.03 146 PHE B CA 1
ATOM 1585 C C . PHE B 1 170 ? -4.570 -12.679 7.377 1.00 18.95 146 PHE B C 1
ATOM 1586 O O . PHE B 1 170 ? -5.457 -12.611 8.234 1.00 19.04 146 PHE B O 1
ATOM 1594 N N . LEU B 1 171 ? -3.266 -12.804 7.641 1.00 19.59 147 LEU B N 1
ATOM 1595 C CA . LEU B 1 171 ? -2.752 -12.860 9.033 1.00 22.36 147 LEU B CA 1
ATOM 1596 C C . LEU B 1 171 ? -1.654 -11.813 9.224 1.00 24.33 147 LEU B C 1
ATOM 1597 O O . LEU B 1 171 ? -0.727 -11.779 8.408 1.00 23.24 147 LEU B O 1
ATOM 1602 N N . THR B 1 172 ? -1.757 -11.029 10.298 1.00 27.12 148 THR B N 1
ATOM 1603 C CA . THR B 1 172 ? -0.750 -9.987 10.623 1.00 30.78 148 THR B CA 1
ATOM 1604 C C . THR B 1 172 ? 0.259 -10.553 11.618 1.00 33.75 148 THR B C 1
ATOM 1605 O O . THR B 1 172 ? -0.071 -11.550 12.284 1.00 32.91 148 THR B O 1
ATOM 1609 N N . GLY B 1 173 ? 1.433 -9.928 11.711 1.00 37.88 149 GLY B N 1
ATOM 1610 C CA . GLY B 1 173 ? 2.450 -10.338 12.695 1.00 41.87 149 GLY B CA 1
ATOM 1611 C C . GLY B 1 173 ? 2.351 -9.487 13.959 1.00 45.27 149 GLY B C 1
ATOM 1612 O O . GLY B 1 173 ? 1.633 -8.487 13.980 1.00 44.00 149 GLY B O 1
ATOM 1613 N N . PRO B 1 174 ? 3.071 -9.849 15.044 1.00 49.96 150 PRO B N 1
ATOM 1614 C CA . PRO B 1 174 ? 3.026 -9.085 16.294 1.00 52.38 150 PRO B CA 1
ATOM 1615 C C . PRO B 1 174 ? 3.687 -7.699 16.194 1.00 55.34 150 PRO B C 1
ATOM 1616 O O . PRO B 1 174 ? 3.649 -6.968 17.172 1.00 55.83 150 PRO B O 1
ATOM 1620 N N . LYS B 1 175 ? 4.271 -7.375 15.032 1.00 56.97 151 LYS B N 1
ATOM 1621 C CA . LYS B 1 175 ? 4.914 -6.051 14.808 1.00 60.44 151 LYS B CA 1
ATOM 1622 C C . LYS B 1 175 ? 4.019 -5.211 13.887 1.00 59.65 151 LYS B C 1
ATOM 1623 O O . LYS B 1 175 ? 4.492 -4.580 12.938 1.00 61.63 151 LYS B O 1
ATOM 1629 N N . GLY C 1 74 ? 7.449 21.266 -14.151 1.00 76.15 50 GLY C N 1
ATOM 1630 C CA . GLY C 1 74 ? 6.435 20.360 -14.764 1.00 75.30 50 GLY C CA 1
ATOM 1631 C C . GLY C 1 74 ? 6.567 18.934 -14.256 1.00 71.42 50 GLY C C 1
ATOM 1632 O O . GLY C 1 74 ? 6.583 18.011 -15.097 1.00 68.63 50 GLY C O 1
ATOM 1633 N N . LEU C 1 75 ? 6.683 18.766 -12.931 1.00 70.64 51 LEU C N 1
ATOM 1634 C CA . LEU C 1 75 ? 6.794 17.430 -12.278 1.00 66.37 51 LEU C CA 1
ATOM 1635 C C . LEU C 1 75 ? 6.070 17.458 -10.936 1.00 66.16 51 LEU C C 1
ATOM 1636 O O . LEU C 1 75 ? 6.210 18.417 -10.177 1.00 68.12 51 LEU C O 1
ATOM 1641 N N . PRO C 1 76 ? 5.275 16.418 -10.594 1.00 64.17 52 PRO C N 1
ATOM 1642 C CA . PRO C 1 76 ? 4.598 16.385 -9.298 1.00 65.48 52 PRO C CA 1
ATOM 1643 C C . PRO C 1 76 ? 5.627 16.548 -8.181 1.00 63.46 52 PRO C C 1
ATOM 1644 O O . PRO C 1 76 ? 6.702 15.952 -8.242 1.00 62.03 52 PRO C O 1
ATOM 1648 N N . PRO C 1 77 ? 5.352 17.361 -7.136 1.00 64.43 53 PRO C N 1
ATOM 1649 C CA . PRO C 1 77 ? 6.312 17.550 -6.048 1.00 63.08 53 PRO C CA 1
ATOM 1650 C C . PRO C 1 77 ? 6.726 16.196 -5.450 1.00 59.11 53 PRO C C 1
ATOM 1651 O O . PRO C 1 77 ? 5.863 15.362 -5.224 1.00 60.10 53 PRO C O 1
ATOM 1655 N N . GLY C 1 78 ? 8.031 16.007 -5.235 1.00 54.89 54 GLY C N 1
ATOM 1656 C CA . GLY C 1 78 ? 8.553 14.741 -4.690 1.00 51.69 54 GLY C CA 1
ATOM 1657 C C . GLY C 1 78 ? 8.864 13.742 -5.796 1.00 46.76 54 GLY C C 1
ATOM 1658 O O . GLY C 1 78 ? 9.071 12.559 -5.477 1.00 46.51 54 GLY C O 1
ATOM 1659 N N . SER C 1 79 ? 8.900 14.192 -7.054 1.00 43.10 55 SER C N 1
ATOM 1660 C CA . SER C 1 79 ? 9.190 13.253 -8.172 1.00 38.73 55 SER C CA 1
ATOM 1661 C C . SER C 1 79 ? 10.547 13.569 -8.811 1.00 35.13 55 SER C C 1
ATOM 1662 O O . SER C 1 79 ? 11.160 14.598 -8.472 1.00 35.28 55 SER C O 1
ATOM 1665 N N . ALA C 1 80 ? 10.986 12.690 -9.711 1.00 30.48 56 ALA C N 1
ATOM 1666 C CA . ALA C 1 80 ? 12.246 12.881 -10.459 1.00 28.19 56 ALA C CA 1
ATOM 1667 C C . ALA C 1 80 ? 12.071 12.268 -11.848 1.00 24.92 56 ALA C C 1
ATOM 1668 O O . ALA C 1 80 ? 11.065 11.578 -12.066 1.00 24.63 56 ALA C O 1
ATOM 1670 N N . LEU C 1 81 ? 13.014 12.544 -12.744 1.00 24.10 57 LEU C N 1
ATOM 1671 C CA . LEU C 1 81 ? 12.974 12.018 -14.129 1.00 22.73 57 LEU C CA 1
ATOM 1672 C C . LEU C 1 81 ? 14.311 11.376 -14.477 1.00 20.86 57 LEU C C 1
ATOM 1673 O O . LEU C 1 81 ? 15.348 11.871 -14.011 1.00 21.99 57 LEU C O 1
ATOM 1678 N N . LEU C 1 82 ? 14.252 10.309 -15.260 1.00 19.40 58 LEU C N 1
ATOM 1679 C CA . LEU C 1 82 ? 15.460 9.726 -15.887 1.00 18.56 58 LEU C CA 1
ATOM 1680 C C . LEU C 1 82 ? 15.309 9.990 -17.386 1.00 19.44 58 LEU C C 1
ATOM 1681 O O . LEU C 1 82 ? 14.376 9.426 -17.993 1.00 20.27 58 LEU C O 1
ATOM 1686 N N . VAL C 1 83 ? 16.171 10.838 -17.941 1.00 20.68 59 VAL C N 1
ATOM 1687 C CA . VAL C 1 83 ? 16.096 11.189 -19.384 1.00 22.16 59 VAL C CA 1
ATOM 1688 C C . VAL C 1 83 ? 17.092 10.308 -20.133 1.00 22.13 59 VAL C C 1
ATOM 1689 O O . VAL C 1 83 ? 18.269 10.260 -19.714 1.00 22.08 59 VAL C O 1
ATOM 1693 N N . VAL C 1 84 ? 16.622 9.611 -21.162 1.00 22.30 60 VAL C N 1
ATOM 1694 C CA . VAL C 1 84 ? 17.552 8.759 -21.952 1.00 23.09 60 VAL C CA 1
ATOM 1695 C C . VAL C 1 84 ? 18.356 9.671 -22.884 1.00 25.47 60 VAL C C 1
ATOM 1696 O O . VAL C 1 84 ? 17.738 10.349 -23.729 1.00 26.19 60 VAL C O 1
ATOM 1700 N N . LYS C 1 85 ? 19.679 9.688 -22.707 1.00 26.91 61 LYS C N 1
ATOM 1701 C CA . LYS C 1 85 ? 20.587 10.516 -23.543 1.00 31.82 61 LYS C CA 1
ATOM 1702 C C . LYS C 1 85 ? 21.173 9.657 -24.670 1.00 34.09 61 LYS C C 1
ATOM 1703 O O . LYS C 1 85 ? 21.493 10.227 -25.734 1.00 37.48 61 LYS C O 1
ATOM 1709 N N . ARG C 1 86 ? 21.307 8.350 -24.444 1.00 33.80 62 ARG C N 1
ATOM 1710 C CA . ARG C 1 86 ? 21.891 7.430 -25.457 1.00 36.74 62 ARG C CA 1
ATOM 1711 C C . ARG C 1 86 ? 21.212 6.063 -25.318 1.00 36.30 62 ARG C C 1
ATOM 1712 O O . ARG C 1 86 ? 20.976 5.624 -24.160 1.00 32.97 62 ARG C O 1
ATOM 1720 N N . GLY C 1 87 ? 20.910 5.416 -26.446 1.00 37.09 63 GLY C N 1
ATOM 1721 C CA . GLY C 1 87 ? 20.252 4.097 -26.426 1.00 37.71 63 GLY C CA 1
ATOM 1722 C C . GLY C 1 87 ? 19.004 4.083 -27.300 1.00 41.04 63 GLY C C 1
ATOM 1723 O O . GLY C 1 87 ? 18.562 5.129 -27.769 1.00 42.39 63 GLY C O 1
ATOM 1724 N N . PRO C 1 88 ? 18.401 2.894 -27.527 1.00 44.49 64 PRO C N 1
ATOM 1725 C CA . PRO C 1 88 ? 17.229 2.756 -28.397 1.00 48.17 64 PRO C CA 1
ATOM 1726 C C . PRO C 1 88 ? 16.145 3.842 -28.275 1.00 50.58 64 PRO C C 1
ATOM 1727 O O . PRO C 1 88 ? 15.699 4.334 -29.301 1.00 53.53 64 PRO C O 1
ATOM 1731 N N . ASN C 1 89 ? 15.756 4.195 -27.046 1.00 43.34 65 ASN C N 1
ATOM 1732 C CA . ASN C 1 89 ? 14.662 5.180 -2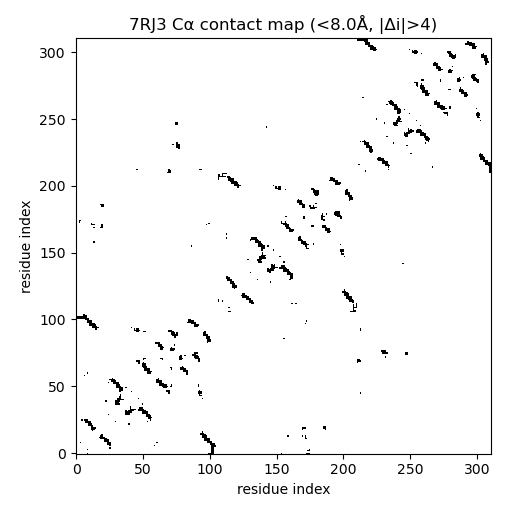6.818 1.00 42.84 65 ASN C CA 1
ATOM 1733 C C . ASN C 1 89 ? 15.226 6.564 -26.464 1.00 38.77 65 ASN C C 1
ATOM 1734 O O . ASN C 1 89 ? 14.547 7.304 -25.720 1.00 37.75 65 ASN C O 1
ATOM 1739 N N . ALA C 1 90 ? 16.397 6.925 -27.001 1.00 35.69 66 ALA C N 1
ATOM 1740 C CA . ALA C 1 90 ? 16.977 8.255 -26.702 1.00 33.88 66 ALA C CA 1
ATOM 1741 C C . ALA C 1 90 ? 15.917 9.334 -26.948 1.00 32.80 66 ALA C C 1
ATOM 1742 O O . ALA C 1 90 ? 15.218 9.250 -27.973 1.00 31.35 66 ALA C O 1
ATOM 1744 N N . GLY C 1 91 ? 15.803 10.287 -26.016 1.00 32.88 67 GLY C N 1
ATOM 1745 C CA . GLY C 1 91 ? 14.814 11.378 -26.076 1.00 33.70 67 GLY C CA 1
ATOM 1746 C C . GLY C 1 91 ? 13.648 11.108 -25.138 1.00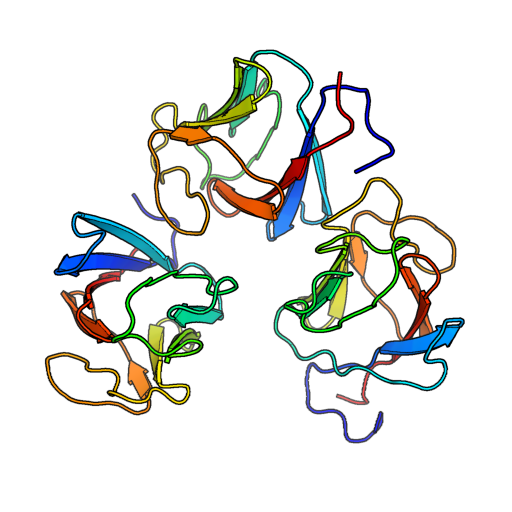 35.95 67 GLY C C 1
ATOM 1747 O O . GLY C 1 91 ? 13.043 12.080 -24.642 1.00 38.01 67 GLY C O 1
ATOM 1748 N N . SER C 1 92 ? 13.344 9.826 -24.912 1.00 34.82 68 SER C N 1
ATOM 1749 C CA . SER C 1 92 ? 12.237 9.437 -24.000 1.00 34.03 68 SER C CA 1
ATOM 1750 C C . SER C 1 92 ? 12.705 9.619 -22.553 1.00 29.76 68 SER C C 1
ATOM 1751 O O . SER C 1 92 ? 13.912 9.844 -22.318 1.00 29.45 68 SER C O 1
ATOM 1754 N N . ARG C 1 93 ? 11.781 9.509 -21.610 1.00 25.71 69 ARG C N 1
ATOM 1755 C CA . ARG C 1 93 ? 12.156 9.721 -20.203 1.00 24.64 69 ARG C CA 1
ATOM 1756 C C . ARG C 1 93 ? 11.232 8.885 -19.328 1.00 21.55 69 ARG C C 1
ATOM 1757 O O . ARG C 1 93 ? 10.177 8.417 -19.828 1.00 20.81 69 ARG C O 1
ATOM 1765 N N . PHE C 1 94 ? 11.637 8.724 -18.079 1.00 18.53 70 PHE C N 1
ATOM 1766 C CA . PHE C 1 94 ? 10.898 7.856 -17.137 1.00 17.63 70 PHE C CA 1
ATOM 1767 C C . PHE C 1 94 ? 10.673 8.595 -15.832 1.00 18.06 70 PHE C C 1
ATOM 1768 O O . PHE C 1 94 ? 11.622 9.185 -15.274 1.00 18.50 70 PHE C O 1
ATOM 1776 N N . LEU C 1 95 ? 9.436 8.512 -15.350 1.00 18.29 71 LEU C N 1
ATOM 1777 C CA . LEU C 1 95 ? 9.059 9.168 -14.087 1.00 19.21 71 LEU C CA 1
ATOM 1778 C C . LEU C 1 95 ? 9.451 8.292 -12.893 1.00 19.29 71 LEU C C 1
ATOM 1779 O O . LEU C 1 95 ? 9.154 7.083 -12.905 1.00 19.81 71 LEU C O 1
ATOM 1784 N N . LEU C 1 96 ? 10.118 8.918 -11.929 1.00 19.64 72 LEU C N 1
ATOM 1785 C CA . LEU C 1 96 ? 10.413 8.331 -10.600 1.00 20.91 72 LEU C CA 1
ATOM 1786 C C . LEU C 1 96 ? 9.468 9.039 -9.633 1.00 23.38 72 LEU C C 1
ATOM 1787 O O . LEU C 1 96 ? 9.666 10.243 -9.396 1.00 25.90 72 LEU C O 1
ATOM 1792 N N . ASP C 1 97 ? 8.469 8.333 -9.128 1.00 33.20 73 ASP C N 1
ATOM 1793 C CA . ASP C 1 97 ? 7.474 9.008 -8.257 1.00 40.05 73 ASP C CA 1
ATOM 1794 C C . ASP C 1 97 ? 6.854 7.940 -7.369 1.00 42.74 73 ASP C C 1
ATOM 1795 O O . ASP C 1 97 ? 5.628 7.726 -7.457 1.00 47.91 73 ASP C O 1
ATOM 1800 N N . GLN C 1 98 ? 7.693 7.292 -6.562 1.00 41.24 74 GLN C N 1
ATOM 1801 C CA . GLN C 1 98 ? 7.218 6.197 -5.680 1.00 41.25 74 GLN C CA 1
ATOM 1802 C C . GLN C 1 98 ? 8.408 5.587 -4.948 1.00 38.12 74 GLN C C 1
ATOM 1803 O O . GLN C 1 98 ? 9.559 5.787 -5.420 1.00 35.51 74 GLN C O 1
ATOM 1809 N N . ALA C 1 99 ? 8.121 4.850 -3.876 1.00 35.88 75 ALA C N 1
ATOM 1810 C CA . ALA C 1 99 ? 9.155 4.190 -3.047 1.00 36.33 75 ALA C CA 1
ATOM 1811 C C . ALA C 1 99 ? 10.103 3.354 -3.914 1.00 32.89 75 ALA C C 1
ATOM 1812 O O . ALA C 1 99 ? 11.323 3.543 -3.752 1.00 33.23 75 ALA C O 1
ATOM 1814 N N . ILE C 1 100 ? 9.574 2.476 -4.783 1.00 30.74 76 ILE C N 1
ATOM 1815 C CA . ILE C 1 100 ? 10.472 1.572 -5.567 1.00 27.17 76 ILE C CA 1
ATOM 1816 C C . ILE C 1 100 ? 10.075 1.499 -7.047 1.00 24.01 76 ILE C C 1
ATOM 1817 O O . ILE C 1 100 ? 8.925 1.149 -7.360 1.00 25.29 76 ILE C O 1
ATOM 1822 N N . THR C 1 101 ? 11.040 1.775 -7.920 1.00 21.15 77 THR C N 1
ATOM 1823 C CA . THR C 1 101 ? 10.839 1.664 -9.386 1.00 19.38 77 THR C CA 1
ATOM 1824 C C . THR C 1 101 ? 11.891 0.689 -9.936 1.00 17.46 77 THR C C 1
ATOM 1825 O O . THR C 1 101 ? 13.087 1.013 -9.844 1.00 17.52 77 THR C O 1
ATOM 1829 N N . SER C 1 102 ? 11.462 -0.442 -10.495 1.00 16.82 78 SER C N 1
ATOM 1830 C CA . SER C 1 102 ? 12.397 -1.434 -11.091 1.00 15.96 78 SER C CA 1
ATOM 1831 C C . SER C 1 102 ? 12.843 -0.989 -12.488 1.00 14.90 78 SER C C 1
ATOM 1832 O O . SER C 1 102 ? 12.045 -0.365 -13.212 1.00 16.54 78 SER C O 1
ATOM 1835 N N . ALA C 1 103 ? 14.079 -1.328 -12.854 1.00 13.53 79 ALA C N 1
ATOM 1836 C CA . ALA C 1 103 ? 14.636 -1.009 -14.182 1.00 13.03 79 ALA C CA 1
ATOM 1837 C C . ALA C 1 103 ? 15.341 -2.253 -14.721 1.00 12.67 79 ALA C C 1
ATOM 1838 O O . ALA C 1 103 ? 16.141 -2.902 -13.977 1.00 12.98 79 ALA C O 1
ATOM 1840 N N . GLY C 1 104 ? 15.030 -2.607 -15.958 1.00 12.37 80 GLY C N 1
ATOM 1841 C CA . GLY C 1 104 ? 15.681 -3.774 -16.574 1.00 12.33 80 GLY C CA 1
ATOM 1842 C C . GLY C 1 104 ? 15.038 -4.123 -17.889 1.00 12.31 80 GLY C C 1
ATOM 1843 O O . GLY C 1 104 ? 14.203 -3.338 -18.352 1.00 12.69 80 GLY C O 1
ATOM 1844 N N . ARG C 1 105 ? 15.411 -5.267 -18.453 1.00 12.82 81 ARG C N 1
ATOM 1845 C CA . ARG C 1 105 ? 14.807 -5.717 -19.730 1.00 14.40 81 ARG C CA 1
ATOM 1846 C C . ARG C 1 105 ? 13.698 -6.740 -19.427 1.00 14.54 81 ARG C C 1
ATOM 1847 O O . ARG C 1 105 ? 13.055 -7.198 -20.371 1.00 14.75 81 ARG C O 1
ATOM 1855 N N . HIS C 1 106 ? 13.470 -7.071 -18.156 1.00 14.47 82 HIS C N 1
ATOM 1856 C CA . HIS C 1 106 ? 12.331 -7.984 -17.846 1.00 15.44 82 HIS C CA 1
ATOM 1857 C C . HIS C 1 106 ? 11.043 -7.302 -18.315 1.00 15.83 82 HIS C C 1
ATOM 1858 O O . HIS C 1 106 ? 10.878 -6.095 -18.115 1.00 14.70 82 HIS C O 1
ATOM 1865 N N . PRO C 1 107 ? 10.093 -8.021 -18.954 1.00 17.07 83 PRO C N 1
ATOM 1866 C CA . PRO C 1 107 ? 8.832 -7.414 -19.403 1.00 18.42 83 PRO C CA 1
ATOM 1867 C C . PRO C 1 107 ? 8.027 -6.724 -18.288 1.00 19.47 83 PRO C C 1
ATOM 1868 O O . PRO C 1 107 ? 7.222 -5.869 -18.593 1.00 20.79 83 PRO C O 1
ATOM 1872 N N . ASP C 1 108 ? 8.240 -7.145 -17.038 1.00 20.25 84 ASP C N 1
ATOM 1873 C CA . ASP C 1 108 ? 7.514 -6.607 -15.858 1.00 21.64 84 ASP C CA 1
ATOM 1874 C C . ASP C 1 108 ? 8.230 -5.368 -15.306 1.00 19.50 84 ASP C C 1
ATOM 1875 O O . ASP C 1 108 ? 7.726 -4.823 -14.312 1.00 20.31 84 ASP C O 1
ATOM 1880 N N . SER C 1 109 ? 9.359 -4.958 -15.901 1.00 17.45 85 SER C N 1
ATOM 1881 C CA . SER C 1 109 ? 10.116 -3.783 -15.389 1.00 15.91 85 SER C CA 1
ATOM 1882 C C . SER C 1 109 ? 9.244 -2.520 -15.423 1.00 16.65 85 SER C C 1
ATOM 1883 O O . SER C 1 109 ? 8.523 -2.319 -16.418 1.00 17.01 85 SER C O 1
ATOM 1886 N N . ASP C 1 110 ? 9.344 -1.694 -14.384 1.00 15.53 86 ASP C N 1
ATOM 1887 C CA . ASP C 1 110 ? 8.620 -0.394 -14.334 1.00 16.70 86 ASP C CA 1
ATOM 1888 C C . ASP C 1 110 ? 9.246 0.535 -15.381 1.00 15.89 86 ASP C C 1
ATOM 1889 O O . ASP C 1 110 ? 8.483 1.264 -16.075 1.00 16.78 86 ASP C O 1
ATOM 1894 N N . ILE C 1 111 ? 10.580 0.495 -15.463 1.00 14.22 87 ILE C N 1
ATOM 1895 C CA . ILE C 1 111 ? 11.398 1.235 -16.466 1.00 14.70 87 ILE C CA 1
ATOM 1896 C C . ILE C 1 111 ? 11.977 0.179 -17.399 1.00 13.93 87 ILE C C 1
ATOM 1897 O O . ILE C 1 111 ? 12.959 -0.506 -16.997 1.00 12.75 87 ILE C O 1
ATOM 1902 N N . PHE C 1 112 ? 11.323 0.021 -18.549 1.00 14.17 88 PHE C N 1
ATOM 1903 C CA . PHE C 1 112 ? 11.643 -1.053 -19.522 1.00 14.20 88 PHE C CA 1
ATOM 1904 C C . PHE C 1 112 ? 12.756 -0.599 -20.462 1.00 14.00 88 PHE C C 1
ATOM 1905 O O . PHE C 1 112 ? 12.483 0.238 -21.361 1.00 14.94 88 PHE C O 1
ATOM 1913 N N . LEU C 1 113 ? 13.979 -1.082 -20.184 1.00 13.81 89 LEU C N 1
ATOM 1914 C CA . LEU C 1 113 ? 15.195 -0.776 -20.996 1.00 14.96 89 LEU C CA 1
ATOM 1915 C C . LEU C 1 113 ? 15.516 -2.040 -21.790 1.00 15.39 89 LEU C C 1
ATOM 1916 O O . LEU C 1 113 ? 16.243 -2.916 -21.276 1.00 15.38 89 LEU C O 1
ATOM 1921 N N . ASP C 1 114 ? 14.963 -2.100 -22.996 1.00 16.57 90 ASP C N 1
ATOM 1922 C CA . ASP C 1 114 ? 14.960 -3.356 -23.776 1.00 17.91 90 ASP C CA 1
ATOM 1923 C C . ASP C 1 114 ? 16.198 -3.465 -24.664 1.00 19.70 90 ASP C C 1
ATOM 1924 O O . ASP C 1 114 ? 16.150 -3.045 -25.840 1.00 22.88 90 ASP C O 1
ATOM 1929 N N . ASP C 1 115 ? 17.265 -4.038 -24.111 1.00 19.94 91 ASP C N 1
ATOM 1930 C CA . ASP C 1 115 ? 18.505 -4.319 -24.877 1.00 21.56 91 ASP C CA 1
ATOM 1931 C C . ASP C 1 115 ? 19.196 -5.494 -24.191 1.00 21.82 91 ASP C C 1
ATOM 1932 O O . ASP C 1 115 ? 19.078 -5.589 -22.976 1.00 19.33 91 ASP C O 1
ATOM 1937 N N . VAL C 1 116 ? 19.908 -6.322 -24.951 1.00 23.22 92 VAL C N 1
ATOM 1938 C CA . VAL C 1 116 ? 20.551 -7.525 -24.346 1.00 24.32 92 VAL C CA 1
ATOM 1939 C C . VAL C 1 116 ? 21.669 -7.096 -23.385 1.00 23.47 92 VAL C C 1
ATOM 1940 O O . VAL C 1 116 ? 22.072 -7.934 -22.556 1.00 25.15 92 VAL C O 1
ATOM 1944 N N . THR C 1 117 ? 22.121 -5.838 -23.454 1.00 22.98 93 THR C N 1
ATOM 1945 C CA . THR C 1 117 ? 23.202 -5.354 -22.541 1.00 22.13 93 THR C CA 1
ATOM 1946 C C . THR C 1 117 ? 22.628 -5.091 -21.146 1.00 20.10 93 THR C C 1
ATOM 1947 O O . THR C 1 117 ? 23.415 -4.939 -20.180 1.00 19.96 93 THR C O 1
ATOM 1951 N N . VAL C 1 118 ? 21.302 -5.051 -21.037 1.00 18.50 94 VAL C N 1
ATOM 1952 C CA . VAL C 1 118 ? 20.642 -4.750 -19.733 1.00 16.61 94 VAL C CA 1
ATOM 1953 C C . VAL C 1 118 ? 20.167 -6.064 -19.114 1.00 17.39 94 VAL C C 1
ATOM 1954 O O . VAL C 1 118 ? 19.549 -6.881 -19.837 1.00 18.00 94 VAL C O 1
ATOM 1958 N N . SER C 1 119 ? 20.415 -6.250 -17.824 1.00 16.50 95 SER C N 1
ATOM 1959 C CA . SER C 1 119 ? 19.946 -7.493 -17.153 1.00 16.98 95 SER C CA 1
ATOM 1960 C C . SER C 1 119 ? 18.413 -7.470 -16.999 1.00 16.83 95 SER C C 1
ATOM 1961 O O . SER C 1 119 ? 17.834 -6.374 -17.004 1.00 15.75 95 SER C O 1
ATOM 1964 N N . ARG C 1 120 ? 17.775 -8.644 -16.914 1.00 17.17 96 ARG C N 1
ATOM 1965 C CA . ARG C 1 120 ? 16.294 -8.683 -16.766 1.00 17.30 96 ARG C CA 1
ATOM 1966 C C . ARG C 1 120 ? 15.893 -7.870 -15.535 1.00 15.90 96 ARG C C 1
ATOM 1967 O O . ARG C 1 120 ? 15.023 -7.012 -15.672 1.00 13.73 96 ARG C O 1
ATOM 1975 N N . ARG C 1 121 ? 16.549 -8.112 -14.399 1.00 16.66 97 ARG C N 1
ATOM 1976 C CA . ARG C 1 121 ? 16.328 -7.309 -13.167 1.00 16.72 97 ARG C CA 1
ATOM 1977 C C . ARG C 1 121 ? 17.672 -6.637 -12.903 1.00 16.72 97 ARG C C 1
ATOM 1978 O O . ARG C 1 121 ? 18.567 -7.299 -12.341 1.00 19.69 97 ARG C O 1
ATOM 1986 N N . HIS C 1 122 ? 17.832 -5.413 -13.399 1.00 13.97 98 HIS C N 1
ATOM 1987 C CA . HIS C 1 122 ? 19.149 -4.741 -13.377 1.00 13.71 98 HIS C CA 1
ATOM 1988 C C . HIS C 1 122 ? 19.307 -3.839 -12.153 1.00 13.38 98 HIS C C 1
ATOM 1989 O O . HIS C 1 122 ? 20.304 -4.023 -11.406 1.00 14.78 98 HIS C O 1
ATOM 1996 N N . ALA C 1 123 ? 18.392 -2.883 -11.993 1.00 12.81 99 ALA C N 1
ATOM 1997 C CA . ALA C 1 123 ? 18.502 -1.905 -10.891 1.00 12.87 99 ALA C CA 1
ATOM 1998 C C . ALA C 1 123 ? 17.127 -1.558 -10.340 1.00 13.08 99 ALA C C 1
ATOM 1999 O O . ALA C 1 123 ? 16.114 -1.934 -10.937 1.00 12.52 99 ALA C O 1
ATOM 2001 N N . GLU C 1 124 ? 17.129 -0.898 -9.189 1.00 14.65 100 GLU C N 1
ATOM 2002 C CA . GLU C 1 124 ? 15.898 -0.339 -8.589 1.00 15.99 100 GLU C CA 1
ATOM 2003 C C . GLU C 1 124 ? 16.219 1.088 -8.151 1.00 17.15 100 GLU C C 1
ATOM 2004 O O . GLU C 1 124 ? 17.345 1.336 -7.647 1.00 17.73 100 GLU C O 1
ATOM 2010 N N . PHE C 1 125 ? 15.299 1.998 -8.441 1.00 16.71 101 PHE C N 1
ATOM 2011 C CA . PHE C 1 125 ? 15.368 3.409 -7.988 1.00 17.63 101 PHE C CA 1
ATOM 2012 C C . PHE C 1 125 ? 14.416 3.545 -6.803 1.00 20.12 101 PHE C C 1
ATOM 2013 O O . PHE C 1 125 ? 13.257 3.142 -6.921 1.00 20.73 101 PHE C O 1
ATOM 2021 N N . ARG C 1 126 ? 14.914 4.070 -5.688 1.00 22.56 102 ARG C N 1
ATOM 2022 C CA . ARG C 1 126 ? 14.094 4.140 -4.456 1.00 26.55 102 ARG C CA 1
ATOM 2023 C C . ARG C 1 126 ? 14.091 5.567 -3.931 1.00 26.54 102 ARG C C 1
ATOM 2024 O O . ARG C 1 126 ? 15.116 6.249 -4.081 1.00 26.28 102 ARG C O 1
ATOM 2032 N N . LEU C 1 127 ? 12.959 5.983 -3.385 1.00 28.80 103 LEU C N 1
ATOM 2033 C CA . LEU C 1 127 ? 12.857 7.287 -2.696 1.00 30.96 103 LEU C CA 1
ATOM 2034 C C . LEU C 1 127 ? 12.957 6.979 -1.201 1.00 32.62 103 LEU C C 1
ATOM 2035 O O . LEU C 1 127 ? 12.054 6.296 -0.693 1.00 31.95 103 LEU C O 1
ATOM 2040 N N . GLU C 1 128 ? 14.073 7.370 -0.581 1.00 33.76 104 GLU C N 1
ATOM 2041 C CA . GLU C 1 128 ? 14.349 7.162 0.866 1.00 37.16 104 GLU C CA 1
ATOM 2042 C C . GLU C 1 128 ? 15.093 8.380 1.408 1.00 35.86 104 GLU C C 1
ATOM 2043 O O . GLU C 1 128 ? 15.954 8.913 0.682 1.00 32.80 104 GLU C O 1
ATOM 2049 N N . ASN C 1 129 ? 14.792 8.782 2.643 1.00 37.83 105 ASN C N 1
ATOM 2050 C CA . ASN C 1 129 ? 15.510 9.931 3.252 1.00 38.66 105 ASN C CA 1
ATOM 2051 C C . ASN C 1 129 ? 15.337 11.153 2.346 1.00 38.18 105 ASN C C 1
ATOM 2052 O O . ASN C 1 129 ? 16.309 11.916 2.211 1.00 38.39 105 ASN C O 1
ATOM 2057 N N . ASN C 1 130 ? 14.166 11.280 1.706 1.00 38.85 106 ASN C N 1
ATOM 2058 C CA . ASN C 1 130 ? 13.824 12.441 0.835 1.00 39.64 106 ASN C CA 1
ATOM 2059 C C . ASN C 1 130 ? 14.833 12.584 -0.305 1.00 37.25 106 ASN C C 1
ATOM 2060 O O . ASN C 1 130 ? 14.980 13.710 -0.828 1.00 38.74 106 ASN C O 1
ATOM 2065 N N . GLU C 1 131 ? 15.485 11.483 -0.676 1.00 37.34 107 GLU C N 1
ATOM 2066 C CA . GLU C 1 131 ? 16.464 11.482 -1.789 1.00 34.86 107 GLU C CA 1
ATOM 2067 C C . GLU C 1 131 ? 16.184 10.275 -2.678 1.00 30.60 107 GLU C C 1
ATOM 2068 O O . GLU C 1 131 ? 15.569 9.314 -2.192 1.00 29.22 107 GLU C O 1
ATOM 2074 N N . PHE C 1 132 ? 16.617 10.336 -3.933 1.00 28.52 108 PHE C N 1
ATOM 2075 C CA . PHE C 1 132 ? 16.493 9.142 -4.798 1.00 26.23 108 PHE C CA 1
ATOM 2076 C C . PHE C 1 132 ? 17.820 8.395 -4.761 1.00 24.74 108 PHE C C 1
ATOM 2077 O O . PHE C 1 132 ? 18.883 9.026 -4.748 1.00 25.26 108 PHE C O 1
ATOM 2085 N N . ASN C 1 133 ? 17.751 7.073 -4.676 1.00 23.92 109 ASN C N 1
ATOM 2086 C CA . ASN C 1 133 ? 19.009 6.301 -4.746 1.00 23.30 109 ASN C CA 1
ATOM 2087 C C . ASN C 1 133 ? 18.813 5.197 -5.780 1.00 20.36 109 ASN C C 1
ATOM 2088 O O . ASN C 1 133 ? 17.642 4.852 -6.087 1.00 20.43 109 ASN C O 1
ATOM 2093 N N . VAL C 1 134 ? 19.914 4.752 -6.358 1.00 18.44 110 VAL C N 1
ATOM 2094 C CA . VAL C 1 134 ? 19.858 3.612 -7.304 1.00 16.94 110 VAL C CA 1
ATOM 2095 C C . VAL C 1 134 ? 20.544 2.431 -6.619 1.00 16.49 110 VAL C C 1
ATOM 2096 O O . VAL C 1 134 ? 21.583 2.631 -5.949 1.00 17.18 110 VAL C O 1
ATOM 2100 N N . VAL C 1 135 ? 19.980 1.251 -6.792 1.00 16.39 111 VAL C N 1
ATOM 2101 C CA . VAL C 1 135 ? 20.573 0.017 -6.215 1.00 16.26 111 VAL C CA 1
ATOM 2102 C C . VAL C 1 135 ? 20.763 -0.992 -7.346 1.00 15.34 111 VAL C C 1
ATOM 2103 O O . VAL C 1 135 ? 19.807 -1.198 -8.125 1.00 14.38 111 VAL C O 1
ATOM 2107 N N . ASP C 1 136 ? 21.975 -1.537 -7.476 1.00 15.75 112 ASP C N 1
ATOM 2108 C CA . ASP C 1 136 ? 22.196 -2.626 -8.463 1.00 16.06 112 ASP C CA 1
ATOM 2109 C C . ASP C 1 136 ? 21.653 -3.905 -7.816 1.00 16.98 112 ASP C C 1
ATOM 2110 O O . ASP C 1 136 ? 22.207 -4.319 -6.768 1.00 17.59 112 ASP C O 1
ATOM 2115 N N . VAL C 1 137 ? 20.608 -4.505 -8.397 1.00 17.16 113 VAL C N 1
ATOM 2116 C CA . VAL C 1 137 ? 19.964 -5.696 -7.769 1.00 18.99 113 VAL C CA 1
ATOM 2117 C C . VAL C 1 137 ? 20.445 -7.003 -8.412 1.00 21.05 113 VAL C C 1
ATOM 2118 O O . VAL C 1 137 ? 19.744 -8.046 -8.215 1.00 23.20 113 VAL C O 1
ATOM 2122 N N . GLY C 1 138 ? 21.625 -6.987 -9.040 1.00 21.55 114 GLY C N 1
ATOM 2123 C CA . GLY C 1 138 ? 22.246 -8.222 -9.560 1.00 24.31 114 GLY C CA 1
ATOM 2124 C C . GLY C 1 138 ? 22.503 -8.192 -11.051 1.00 23.81 114 GLY C C 1
ATOM 2125 O O . GLY C 1 138 ? 22.326 -9.263 -11.705 1.00 25.37 114 GLY C O 1
ATOM 2126 N N . SER C 1 139 ? 22.954 -7.049 -11.568 1.00 21.40 115 SER C N 1
ATOM 2127 C CA . SER C 1 139 ? 23.237 -6.935 -13.021 1.00 21.94 115 SER C CA 1
ATOM 2128 C C . SER C 1 139 ? 24.468 -7.760 -13.418 1.00 24.24 115 SER C C 1
ATOM 2129 O O . SER C 1 139 ? 25.352 -8.000 -12.566 1.00 25.79 115 SER C O 1
ATOM 2132 N N . LEU C 1 140 ? 24.518 -8.132 -14.693 1.00 25.40 116 LEU C N 1
ATOM 2133 C CA . LEU C 1 140 ? 25.643 -8.900 -15.285 1.00 28.80 116 LEU C CA 1
ATOM 2134 C C . LEU C 1 140 ? 26.783 -7.930 -15.629 1.00 28.31 116 LEU C C 1
ATOM 2135 O O . LEU C 1 140 ? 27.948 -8.294 -15.368 1.00 30.50 116 LEU C O 1
ATOM 2140 N N . ASN C 1 141 ? 26.441 -6.715 -16.087 1.00 26.13 117 ASN C N 1
ATOM 2141 C CA . ASN C 1 141 ? 27.419 -5.722 -16.626 1.00 26.27 117 ASN C CA 1
ATOM 2142 C C . ASN C 1 141 ? 27.677 -4.515 -15.701 1.00 22.62 117 ASN C C 1
ATOM 2143 O O . ASN C 1 141 ? 28.514 -3.678 -16.099 1.00 22.05 117 ASN C O 1
ATOM 2148 N N . GLY C 1 142 ? 26.957 -4.364 -14.582 1.00 19.98 118 GLY C N 1
ATOM 2149 C CA . GLY C 1 142 ? 27.177 -3.217 -13.676 1.00 18.05 118 GLY C CA 1
ATOM 2150 C C . GLY C 1 142 ? 26.184 -2.073 -13.859 1.00 15.90 118 GLY C C 1
ATOM 2151 O O . GLY C 1 142 ? 25.516 -2.002 -14.910 1.00 15.46 118 GLY C O 1
ATOM 2152 N N . THR C 1 143 ? 26.080 -1.228 -12.833 1.00 14.61 119 THR C N 1
ATOM 2153 C CA . THR C 1 143 ? 25.269 0.014 -12.854 1.00 14.19 119 THR C CA 1
ATOM 2154 C C . THR C 1 143 ? 26.259 1.130 -12.554 1.00 13.72 119 THR C C 1
ATOM 2155 O O . THR C 1 143 ? 26.943 1.022 -11.527 1.00 14.64 119 THR C O 1
ATOM 2159 N N . TYR C 1 144 ? 26.347 2.142 -13.414 1.00 14.47 120 TYR C N 1
ATOM 2160 C CA . TYR C 1 144 ? 27.409 3.157 -13.260 1.00 14.68 120 TYR C CA 1
ATOM 2161 C C . TYR C 1 144 ? 26.778 4.514 -12.977 1.00 14.59 120 TYR C C 1
ATOM 2162 O O . TYR C 1 144 ? 25.785 4.869 -13.639 1.00 16.50 120 TYR C O 1
ATOM 2171 N N . VAL C 1 145 ? 27.344 5.213 -11.998 1.00 14.71 121 VAL C N 1
ATOM 2172 C CA . VAL C 1 145 ? 26.926 6.606 -11.679 1.00 15.39 121 VAL C CA 1
ATOM 2173 C C . VAL C 1 145 ? 28.147 7.485 -11.935 1.00 15.20 121 VAL C C 1
ATOM 2174 O O . VAL C 1 145 ? 29.186 7.280 -11.276 1.00 14.97 121 VAL C O 1
ATOM 2178 N N . ASN C 1 146 ? 28.048 8.377 -12.919 1.00 15.53 122 ASN C N 1
ATOM 2179 C CA . ASN C 1 146 ? 29.203 9.233 -13.280 1.00 16.56 122 ASN C CA 1
ATOM 2180 C C . ASN C 1 146 ? 30.434 8.346 -13.561 1.00 16.53 122 ASN C C 1
ATOM 2181 O O . ASN C 1 146 ? 31.535 8.649 -13.052 1.00 16.44 122 ASN C O 1
ATOM 2186 N N . ARG C 1 147 ? 30.223 7.285 -14.347 1.00 16.62 123 ARG C N 1
ATOM 2187 C CA . ARG C 1 147 ? 31.249 6.328 -14.858 1.00 17.88 123 ARG C CA 1
ATOM 2188 C C . ARG C 1 147 ? 31.719 5.338 -13.783 1.00 17.29 123 ARG C C 1
ATOM 2189 O O . ARG C 1 147 ? 32.455 4.426 -14.162 1.00 17.81 123 ARG C O 1
ATOM 2197 N N . GLU C 1 148 ? 31.302 5.496 -12.526 1.00 17.01 124 GLU C N 1
ATOM 2198 C CA . GLU C 1 148 ? 31.767 4.584 -11.449 1.00 17.88 124 GLU C CA 1
ATOM 2199 C C . GLU C 1 148 ? 30.741 3.492 -11.183 1.00 16.80 124 GLU C C 1
ATOM 2200 O O . GLU C 1 148 ? 29.576 3.777 -10.957 1.00 15.90 124 GLU C O 1
ATOM 2206 N N . PRO C 1 149 ? 31.142 2.210 -11.152 1.00 17.87 125 PRO C N 1
ATOM 2207 C CA . PRO C 1 149 ? 30.198 1.143 -10.837 1.00 17.70 125 PRO C CA 1
ATOM 2208 C C . PRO C 1 149 ? 29.806 1.232 -9.357 1.00 18.38 125 PRO C C 1
ATOM 2209 O O . PRO C 1 149 ? 30.687 1.416 -8.521 1.00 20.35 125 PRO C O 1
ATOM 2213 N N . VAL C 1 150 ? 28.507 1.095 -9.067 1.00 18.13 126 VAL C N 1
ATOM 2214 C CA . VAL C 1 150 ? 28.026 1.215 -7.666 1.00 20.03 126 VAL C CA 1
ATOM 2215 C C . VAL C 1 150 ? 27.171 -0.001 -7.313 1.00 20.70 126 VAL C C 1
ATOM 2216 O O . VAL C 1 150 ? 26.621 -0.664 -8.238 1.00 20.07 126 VAL C O 1
ATOM 2220 N N . ASP C 1 151 ? 27.107 -0.281 -6.015 1.00 21.79 127 ASP C N 1
ATOM 2221 C CA . ASP C 1 151 ? 26.166 -1.286 -5.464 1.00 23.26 127 ASP C CA 1
ATOM 2222 C C . ASP C 1 151 ? 24.908 -0.496 -5.129 1.00 20.99 127 ASP C C 1
ATOM 2223 O O . ASP C 1 151 ? 23.802 -0.939 -5.430 1.00 19.33 127 ASP C O 1
ATOM 2228 N N . SER C 1 152 ? 25.115 0.665 -4.522 1.00 21.75 128 SER C N 1
ATOM 2229 C CA . SER C 1 152 ? 24.001 1.592 -4.214 1.00 22.24 128 SER C CA 1
ATOM 2230 C C . SER C 1 152 ? 24.570 3.004 -4.203 1.00 22.19 128 SER C C 1
ATOM 2231 O O . SER C 1 152 ? 25.746 3.157 -3.794 1.00 24.26 128 SER C O 1
ATOM 2234 N N . ALA C 1 153 ? 23.801 3.988 -4.655 1.00 21.40 129 ALA C N 1
ATOM 2235 C CA . ALA C 1 153 ? 24.311 5.372 -4.582 1.00 21.37 129 ALA C CA 1
ATOM 2236 C C . ALA C 1 153 ? 23.159 6.372 -4.523 1.00 21.39 129 ALA C C 1
ATOM 2237 O O . ALA C 1 153 ? 22.124 6.172 -5.201 1.00 20.54 129 ALA C O 1
ATOM 2239 N N . VAL C 1 154 ? 23.354 7.423 -3.731 1.00 22.82 130 VAL C N 1
ATOM 2240 C CA . VAL C 1 154 ? 22.370 8.536 -3.678 1.00 24.45 130 VAL C CA 1
ATOM 2241 C C . VAL C 1 154 ? 22.584 9.368 -4.946 1.00 23.73 130 VAL C C 1
ATOM 2242 O O . VAL C 1 154 ? 23.759 9.627 -5.304 1.00 24.46 130 VAL C O 1
ATOM 2246 N N . LEU C 1 155 ? 21.494 9.708 -5.632 1.00 23.31 131 LEU C N 1
ATOM 2247 C CA . LEU C 1 155 ? 21.585 10.466 -6.904 1.00 23.17 131 LEU C CA 1
ATOM 2248 C C . LEU C 1 155 ? 21.405 11.957 -6.644 1.00 24.53 131 LEU C C 1
ATOM 2249 O O . LEU C 1 155 ? 20.620 12.317 -5.764 1.00 26.14 131 LEU C O 1
ATOM 2254 N N . ALA C 1 156 ? 22.126 12.761 -7.421 1.00 24.34 132 ALA C N 1
ATOM 2255 C CA . ALA C 1 156 ? 22.079 14.235 -7.367 1.00 26.36 132 ALA C CA 1
ATOM 2256 C C . ALA C 1 156 ? 21.647 14.735 -8.749 1.00 25.98 132 ALA C C 1
ATOM 2257 O O . ALA C 1 156 ? 21.996 14.096 -9.741 1.00 23.18 132 ALA C O 1
ATOM 2259 N N . ASN C 1 157 ? 20.919 15.846 -8.801 1.00 28.10 133 ASN C N 1
ATOM 2260 C CA . ASN C 1 157 ? 20.486 16.421 -10.098 1.00 28.83 133 ASN C CA 1
ATOM 2261 C C . ASN C 1 157 ? 21.662 16.426 -11.086 1.00 28.13 133 ASN C C 1
ATOM 2262 O O . ASN C 1 157 ? 22.750 16.933 -10.721 1.00 29.09 133 ASN C O 1
ATOM 2267 N N . GLY C 1 158 ? 21.455 15.889 -12.289 1.00 26.78 134 GLY C N 1
ATOM 2268 C CA . GLY C 1 158 ? 22.481 15.929 -13.347 1.00 26.87 134 GLY C CA 1
ATOM 2269 C C . GLY C 1 158 ? 23.369 14.700 -13.381 1.00 25.08 134 GLY C C 1
ATOM 2270 O O . GLY C 1 158 ? 24.160 14.583 -14.349 1.00 25.30 134 GLY C O 1
ATOM 2271 N N . ASP C 1 159 ? 23.265 13.821 -12.382 1.00 23.93 135 ASP C N 1
ATOM 2272 C CA . ASP C 1 159 ? 24.093 12.588 -12.385 1.00 22.95 135 ASP C CA 1
ATOM 2273 C C . ASP C 1 159 ? 23.761 11.729 -13.606 1.00 22.11 135 ASP C C 1
ATOM 2274 O O . ASP C 1 159 ? 22.567 11.634 -13.971 1.00 22.96 135 ASP C O 1
ATOM 2279 N N . GLU C 1 160 ? 24.799 11.171 -14.229 1.00 21.20 136 GLU C N 1
ATOM 2280 C CA . GLU C 1 160 ? 24.645 10.247 -15.381 1.00 21.99 136 GLU C CA 1
ATOM 2281 C C . GLU C 1 160 ? 24.599 8.822 -14.831 1.00 19.55 136 GLU C C 1
ATOM 2282 O O . GLU C 1 160 ? 25.468 8.466 -14.012 1.00 18.77 136 GLU C O 1
ATOM 2288 N N . VAL C 1 161 ? 23.601 8.054 -15.254 1.00 17.40 137 VAL C N 1
ATOM 2289 C CA . VAL C 1 161 ? 23.443 6.643 -14.809 1.00 16.72 137 VAL C CA 1
ATOM 2290 C C . VAL C 1 161 ? 23.522 5.768 -16.055 1.00 16.27 137 VAL C C 1
ATOM 2291 O O . VAL C 1 161 ? 22.755 6.026 -17.005 1.00 18.13 137 VAL C O 1
ATOM 2295 N N . GLN C 1 162 ? 24.437 4.808 -16.073 1.00 15.87 138 GLN C N 1
ATOM 2296 C CA . GLN C 1 162 ? 24.547 3.914 -17.246 1.00 15.55 138 GLN C CA 1
ATOM 2297 C C . GLN C 1 162 ? 24.070 2.520 -16.848 1.00 15.37 138 GLN C C 1
ATOM 2298 O O . GLN C 1 162 ? 24.557 1.977 -15.831 1.00 14.07 138 GLN C O 1
ATOM 2304 N N . ILE C 1 163 ? 23.115 2.016 -17.620 1.00 15.20 139 ILE C N 1
ATOM 2305 C CA . ILE C 1 163 ? 22.558 0.644 -17.446 1.00 15.24 139 ILE C CA 1
ATOM 2306 C C . ILE C 1 163 ? 22.655 -0.007 -18.823 1.00 16.07 139 ILE C C 1
ATOM 2307 O O . ILE C 1 163 ? 21.946 0.427 -19.739 1.00 16.65 139 ILE C O 1
ATOM 2312 N N . GLY C 1 164 ? 23.534 -0.993 -18.971 1.00 18.21 140 GLY C N 1
ATOM 2313 C CA . GLY C 1 164 ? 23.771 -1.534 -20.316 1.00 19.93 140 GLY C CA 1
ATOM 2314 C C . GLY C 1 164 ? 24.260 -0.412 -21.221 1.00 21.33 140 GLY C C 1
ATOM 2315 O O . GLY C 1 164 ? 25.011 0.457 -20.738 1.00 21.54 140 GLY C O 1
ATOM 2316 N N . LYS C 1 165 ? 23.775 -0.366 -22.452 1.00 23.50 141 LYS C N 1
ATOM 2317 C CA . LYS C 1 165 ? 24.209 0.708 -23.385 1.00 26.06 141 LYS C CA 1
ATOM 2318 C C . LYS C 1 165 ? 23.393 1.980 -23.122 1.00 24.91 141 LYS C C 1
ATOM 2319 O O . LYS C 1 165 ? 23.673 2.985 -23.787 1.00 26.14 141 LYS C O 1
ATOM 2325 N N . PHE C 1 166 ? 22.437 1.952 -22.182 1.00 21.11 142 PHE C N 1
ATOM 2326 C CA . PHE C 1 166 ? 21.595 3.152 -21.944 1.00 20.35 142 PHE C CA 1
ATOM 2327 C C . PHE C 1 166 ? 22.343 4.147 -21.069 1.00 20.90 142 PHE C C 1
ATOM 2328 O O . PHE C 1 166 ? 22.892 3.741 -20.047 1.00 19.18 142 PHE C O 1
ATOM 2336 N N . ARG C 1 167 ? 22.359 5.408 -21.487 1.00 21.24 143 ARG C N 1
ATOM 2337 C CA . ARG C 1 167 ? 22.964 6.488 -20.680 1.00 22.76 143 ARG C CA 1
ATOM 2338 C C . ARG C 1 167 ? 21.803 7.378 -20.258 1.00 21.87 143 ARG C C 1
ATOM 2339 O O . ARG C 1 167 ? 21.133 7.943 -21.143 1.00 24.97 143 ARG C O 1
ATOM 2347 N N . L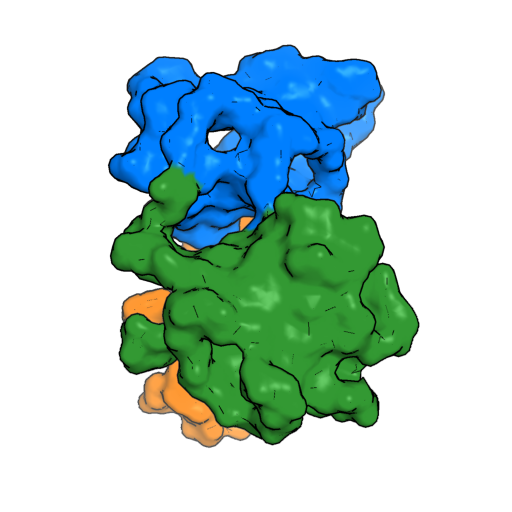EU C 1 168 ? 21.536 7.435 -18.960 1.00 20.51 144 LEU C N 1
ATOM 2348 C CA . LEU C 1 168 ? 20.403 8.235 -18.452 1.00 20.21 144 LEU C CA 1
ATOM 2349 C C . LEU C 1 168 ? 20.947 9.421 -17.669 1.00 20.99 144 LEU C C 1
ATOM 2350 O O . LEU C 1 168 ? 22.078 9.315 -17.129 1.00 21.30 144 LEU C O 1
ATOM 2355 N N . VAL C 1 169 ? 20.198 10.522 -17.680 1.00 20.00 145 VAL C N 1
ATOM 2356 C CA . VAL C 1 169 ? 20.522 11.652 -16.776 1.00 20.42 145 VAL C CA 1
ATOM 2357 C C . VAL C 1 169 ? 19.384 11.768 -15.763 1.00 19.37 145 VAL C C 1
ATOM 2358 O O . VAL C 1 169 ? 18.196 11.750 -16.173 1.00 20.65 145 VAL C O 1
ATOM 2362 N N . PHE C 1 170 ? 19.750 11.860 -14.493 1.00 20.62 146 PHE C N 1
ATOM 2363 C CA . PHE C 1 170 ? 18.784 12.021 -13.385 1.00 20.39 146 PHE C CA 1
ATOM 2364 C C . PHE C 1 170 ? 18.510 13.516 -13.152 1.00 22.04 146 PHE C C 1
ATOM 2365 O O . PHE C 1 170 ? 19.475 14.281 -12.927 1.00 22.32 146 PHE C O 1
ATOM 2373 N N . LEU C 1 171 ? 17.228 13.903 -13.190 1.00 23.36 147 LEU C N 1
ATOM 2374 C CA . LEU C 1 171 ? 16.797 15.306 -12.925 1.00 26.79 147 LEU C CA 1
ATOM 2375 C C . LEU C 1 171 ? 15.797 15.304 -11.762 1.00 26.62 147 LEU C C 1
ATOM 2376 O O . LEU C 1 171 ? 14.813 14.526 -11.826 1.00 26.35 147 LEU C O 1
ATOM 2381 N N . THR C 1 172 ? 16.035 16.130 -10.740 1.00 29.89 148 THR C N 1
ATOM 2382 C CA . THR C 1 172 ? 15.135 16.193 -9.557 1.00 35.37 148 THR C CA 1
ATOM 2383 C C . THR C 1 172 ? 13.982 17.170 -9.805 1.00 38.87 148 THR C C 1
ATOM 2384 O O . THR C 1 172 ? 14.216 18.219 -10.448 1.00 39.24 148 THR C O 1
ATOM 2388 N N . GLY C 1 173 ? 12.795 16.825 -9.296 1.00 43.43 149 GLY C N 1
ATOM 2389 C CA . GLY C 1 173 ? 11.603 17.690 -9.365 1.00 47.02 149 GLY C CA 1
ATOM 2390 C C . GLY C 1 173 ? 11.515 18.548 -8.108 1.00 50.23 149 GLY C C 1
ATOM 2391 O O . GLY C 1 173 ? 12.433 18.535 -7.292 1.00 47.62 149 GLY C O 1
ATOM 2392 N N . PRO C 1 174 ? 10.418 19.316 -7.913 1.00 57.00 150 PRO C N 1
ATOM 2393 C CA . PRO C 1 174 ? 10.272 20.170 -6.731 1.00 57.74 150 PRO C CA 1
ATOM 2394 C C . PRO C 1 174 ? 10.429 19.410 -5.403 1.00 58.08 150 PRO C C 1
ATOM 2395 O O . PRO C 1 174 ? 9.882 18.321 -5.221 1.00 60.65 150 PRO C O 1
#

Secondary structure (DSSP, 8-state):
-TTS-TT-EEEEEEESTTTT-EEEE-SSEEEEESSTT-SEE--STTS-SS-EEEEEETTEEEEEE-S-SS-EEETTEEESEEE--TT-EEEETTEEEEEEE----/--TTPPTT-EEEEEEESTTTT-EEEE-SS-EEEESSTTSSEE--STTS-SS-EEEEEETTEEEEEE-S-SS-EEETTEE-SEEE--TT-EEEETTEEEEEEE---/---TT-EEEEEEESTTTT-EEEE-SSEEEEESSTT-SEE--STTS-SS-EEEEEETTEEEEEE-S-SS-EEETTEE-SEEE--TT-EEEETTEEEEEEE--

Sequence (311 aa):
VEGLPPGSALLVVKRGPNAGSRFLLDQAITSAGRHPDSDIFLDDVTVSRRHAEFRLENNEFNVVDVGSLNGTYVNREPVDSAVLANGDEVQIGKFRLVFLTGPKQGVEGLPPGSSALLLVVKRGPNAGSRRFLLDQAITSAGRHPDSDIFLDDVTVSRRHAEFRLENNEFNVVDVGSLNGTYVNREPVDSAVLANGDEVQIGKFRLVFLTGPKGLPPGSALLVVKRGPNAGSRFLLDQAITSAGRHPDSDIFLDDVTVSRRHAEFRLENNEFNVVDVGSLNGTYVNREPVDSAVLANGDEVQIGKFRLVFLTGP

Solvent-accessible surface area: 14388 Å² total; per-residue (Å²): 33,148,51,13,61,84,14,4,1,7,0,0,0,15,59,28,88,43,21,1,40,38,44,80,0,69,88,66,79,5,18,2,0,88,31,88,112,11,78,2,93,0,96,24,134,11,0,21,140,107,0,1,37,1,68,60,77,144,142,86,18,24,0,25,30,53,67,18,142,16,18,1,7,12,51,24,55,49,36,127,60,22,80,12,56,64,18,20,32,0,10,0,1,99,4,14,0,8,2,12,49,13,43,174,173,81,48,138,63,10,75,88,17,10,0,14,0,23,2,94,129,28,95,49,65,55,44,132,45,101,0,63,103,32,54,9,6,0,0,93,68,85,43,8,95,3,83,0,101,22,131,70,1,23,88,52,4,0,12,1,20,41,78,142,138,89,9,21,0,1,1,2,4,4,83,77,20,0,78,15,77,175,120,58,27,58,51,22,89,9,60,92,37,21,40,0,46,0,21,102,4,34,0,18,0,37,53,19,102,160,78,26,5,98,39,3,0,19,0,11,2,113,144,23,90,39,60,50,32,80,3,3,1,30,26,64,65,1,18,1,0,83,19,90,49,7,37,0,91,0,88,30,133,48,0,16,115,94,0,1,41,1,54,63,91,135,154,78,15,18,0,31,32,62,62,23,162,66,19,0,66,14,53,150,118,94,32,126,71,23,88,10,59,99,41,20,62,1,54,0,9,107,2,63,1,29,0,63,71,22,116

Nearest PDB structures (foldseek):
  7rj3-assembly3_C  TM=1.003E+00  e=5.373E-19  Mycobacterium tuberculosis
  6i2p-assembly1_D  TM=9.811E-01  e=1.049E-18  Mycobacterium tuberculosis H37Rv
  8p5x-assembly1_G  TM=9.901E-01  e=4.649E-17  Corynebacterium glutamicum ATCC 13032
  6i2r-assembly1_D  TM=9.981E-01  e=5.315E-15  Mycolicibacterium smegmatis MC2 155
  8p5r-assembly1_H  TM=9.826E-01  e=6.643E-15  Mycolicibacterium smegmatis MC2 155

Foldseek 3Di:
DAPDDALKKKKAFCDDDPHGDMAIGDDQKQWEFCQPPGNHHDNDPQTHNGAWIFGQDPSFTKIAGPDIPNAKDWQNHGDRMDGDDAQIWIDGGRTIIGMHDYHHD/DQQPQDQQKKKWAFCFDDPHRDMAIGHQAKQWEFCAVVGNHHDPDPQTFRTAWIWHADPSWIKIAGDGDDQQKDWQNGRDRMDTDDAQIWIDGGRTTIGMHHHPD/DADPLKKKKAWCDADPHRDIAIGRAAKFWEFCQPPGNHHRNDPQAHNGAWIWGQDPSFIKIAGPDTPNAKDWQNHGDRMGTDDQQIWIDGGRTTIGMHHDD

InterPro domains:
  IPR000253 Forkhead-associated (FHA) domain [PF00498] (78-140)
  IPR000253 Forkhead-associated (FHA) domain [PS50006] (77-126)
  IPR000253 Forkhead-associated (FHA) domain [SM00240] (76-126)
  IPR008984 SMAD/FHA domain superfamily [SSF49879] (44-148)
  IPR048204 Oxoglutarate dehydrogenase inhibitor [NF041660] (20-149)
  IPR050923 Cellular Process Regulator and RNA Processing Protein [PTHR23308] (58-155)

Radius of gyration: 19.89 Å; Cα contacts (8 Å, |Δi|>4): 882; chains: 3; bounding box: 53×47×51 Å

GO terms:
  GO:0043457 regulation of cellular respiration (P, IDA)
  GO:0045820 negative regulation of glycolytic process (P, IDA)
  GO:0005576 extracellular region (C, HDA)
  GO:0005886 plasma membrane (C, HDA)
  GO:0005515 protein binding (F, IPI)
  GO:0042802 identical protein binding (F, IPI)
  GO:0140678 molecular function inhibitor activity (F, EXP)
  GO:0140678 molecular function inhibitor activity (F, IDA)

Organism: Mycobacterium tuberculosis (strain ATCC 25618 / H37Rv) (NCBI:txid83332)